Protein AF-A0A1Q6KKE5-F1 (afdb_monomer)

Structure (mmCIF, N/CA/C/O backbone):
data_AF-A0A1Q6KKE5-F1
#
_entry.id   AF-A0A1Q6KKE5-F1
#
loop_
_atom_site.group_PDB
_atom_site.id
_atom_site.type_symbol
_atom_site.label_atom_id
_atom_site.label_alt_id
_atom_site.label_comp_id
_atom_site.label_asym_id
_atom_site.label_entity_id
_atom_site.label_seq_id
_atom_site.pdbx_PDB_ins_code
_atom_site.Cartn_x
_atom_site.Cartn_y
_atom_site.Cartn_z
_atom_site.occupancy
_atom_site.B_iso_or_equiv
_atom_site.auth_seq_id
_atom_site.auth_comp_id
_atom_site.auth_asym_id
_atom_site.auth_atom_id
_atom_site.pdbx_PDB_model_num
ATOM 1 N N . MET A 1 1 ? 0.015 16.186 37.361 1.00 77.06 1 MET A N 1
ATOM 2 C CA . MET A 1 1 ? 0.560 15.338 36.279 1.00 77.06 1 MET A CA 1
ATOM 3 C C . MET A 1 1 ? 1.010 16.253 35.155 1.00 77.06 1 MET A C 1
ATOM 5 O O . MET A 1 1 ? 0.311 17.224 34.891 1.00 77.06 1 MET A O 1
ATOM 9 N N . HIS A 1 2 ? 2.159 15.989 34.538 1.00 90.75 2 HIS A N 1
ATOM 10 C CA . HIS A 1 2 ? 2.629 16.736 33.368 1.00 90.75 2 HIS A CA 1
ATOM 11 C C . HIS A 1 2 ? 2.159 16.015 32.102 1.00 90.75 2 HIS A C 1
ATOM 13 O O . HIS A 1 2 ? 2.959 15.375 31.433 1.00 90.75 2 HIS A O 1
ATOM 19 N N . LEU A 1 3 ? 0.846 16.055 31.847 1.00 94.25 3 LEU A N 1
ATOM 20 C CA . LEU A 1 3 ? 0.251 15.356 30.709 1.00 94.25 3 LEU A CA 1
ATOM 21 C C . LEU A 1 3 ? 0.640 16.044 29.404 1.00 94.25 3 LEU A C 1
ATOM 23 O O . LEU A 1 3 ? 0.450 17.250 29.230 1.00 94.25 3 LEU A O 1
ATOM 27 N N . THR A 1 4 ? 1.157 15.255 28.479 1.00 96.06 4 THR A N 1
ATOM 28 C CA . THR A 1 4 ? 1.349 15.648 27.089 1.00 96.06 4 THR A CA 1
ATOM 29 C C . THR A 1 4 ? -0.003 15.701 26.358 1.00 96.06 4 THR A C 1
ATOM 31 O O . THR A 1 4 ? -0.973 15.061 26.787 1.00 96.06 4 THR A O 1
ATOM 34 N N . PRO A 1 5 ? -0.101 16.422 25.222 1.00 96.88 5 PRO A N 1
ATOM 35 C CA . PRO A 1 5 ? -1.313 16.417 24.398 1.00 96.88 5 PRO A CA 1
ATOM 36 C C . PRO A 1 5 ? -1.752 14.999 24.009 1.00 96.88 5 PRO A C 1
ATOM 38 O O . PRO A 1 5 ? -2.913 14.641 24.163 1.00 96.88 5 PRO A O 1
ATOM 41 N N . ARG A 1 6 ? -0.788 14.146 23.641 1.00 94.50 6 ARG A N 1
ATOM 42 C CA . ARG A 1 6 ? -1.023 12.739 23.301 1.00 94.50 6 ARG A CA 1
ATOM 43 C C . ARG A 1 6 ? -1.661 11.948 24.445 1.00 94.50 6 ARG A C 1
ATOM 45 O O . ARG A 1 6 ? -2.559 11.149 24.206 1.00 94.50 6 ARG A O 1
ATOM 52 N N . GLU A 1 7 ? -1.197 12.130 25.678 1.00 94.31 7 GLU A N 1
ATOM 53 C CA . GLU A 1 7 ? -1.777 11.444 26.842 1.00 94.31 7 GLU A CA 1
ATOM 54 C C . GLU A 1 7 ? -3.193 11.946 27.144 1.00 94.31 7 GLU A C 1
ATOM 56 O O . GLU A 1 7 ? -4.053 11.161 27.538 1.00 94.31 7 GLU A O 1
ATOM 61 N N . THR A 1 8 ? -3.458 13.230 26.891 1.00 96.06 8 THR A N 1
ATOM 62 C CA . THR A 1 8 ? -4.805 13.807 27.010 1.00 96.06 8 THR A CA 1
ATOM 63 C C . THR A 1 8 ? -5.758 13.194 25.980 1.00 96.06 8 THR A C 1
ATOM 65 O O . THR A 1 8 ? -6.857 12.776 26.340 1.00 96.06 8 THR A O 1
ATOM 68 N N . ASP A 1 9 ? -5.323 13.041 24.727 1.00 96.25 9 ASP A N 1
ATOM 69 C CA . ASP A 1 9 ? -6.118 12.392 23.674 1.00 96.25 9 ASP A CA 1
ATOM 70 C C . ASP A 1 9 ? -6.408 10.919 23.998 1.00 96.25 9 ASP A C 1
ATOM 72 O O . ASP A 1 9 ? -7.522 10.434 23.794 1.00 96.25 9 ASP A O 1
ATOM 76 N N . LYS A 1 10 ? -5.428 10.196 24.553 1.00 95.75 10 LYS A N 1
ATOM 77 C CA . LYS A 1 10 ? -5.605 8.795 24.972 1.00 95.75 10 LYS A CA 1
ATOM 78 C C . LYS A 1 10 ? -6.573 8.662 26.145 1.00 95.75 10 LYS A C 1
ATOM 80 O O . LYS A 1 10 ? -7.349 7.711 26.172 1.00 95.75 10 LYS A O 1
ATOM 85 N N . LEU A 1 11 ? -6.588 9.630 27.060 1.00 96.56 11 LEU A N 1
ATOM 86 C CA . LEU A 1 11 ? -7.577 9.680 28.135 1.00 96.56 11 LEU A CA 1
ATOM 87 C C . LEU A 1 11 ? -8.994 9.914 27.587 1.00 96.56 11 LEU A C 1
ATOM 89 O O . LEU A 1 11 ? -9.937 9.257 28.024 1.00 96.56 11 LEU A O 1
ATOM 93 N N . MET A 1 12 ? -9.145 10.798 26.596 1.00 97.25 12 MET A N 1
ATOM 94 C CA . MET A 1 12 ? -10.427 11.011 25.913 1.00 97.25 12 MET A CA 1
ATOM 95 C C . MET A 1 12 ? -10.898 9.755 25.169 1.00 97.25 12 MET A C 1
ATOM 97 O O . MET A 1 12 ? -12.081 9.417 25.222 1.00 97.25 12 MET A O 1
ATOM 101 N N . LEU A 1 13 ? -9.978 9.033 24.524 1.00 97.31 13 LEU A N 1
ATOM 102 C CA . LEU A 1 13 ? -10.268 7.753 23.875 1.00 97.31 13 LEU A CA 1
ATOM 103 C C . LEU A 1 13 ? -10.728 6.692 24.887 1.00 97.31 13 LEU A C 1
ATOM 105 O O . LEU A 1 13 ? -11.723 6.013 24.644 1.00 97.31 13 LEU A O 1
ATOM 109 N N . HIS A 1 14 ? -10.057 6.593 26.036 1.00 97.50 14 HIS A N 1
ATOM 110 C CA . HIS A 1 14 ? -10.450 5.684 27.116 1.00 97.50 14 HIS A CA 1
ATOM 111 C C . HIS A 1 14 ? -11.839 6.026 27.688 1.00 97.50 14 HIS A C 1
ATOM 113 O O . HIS A 1 14 ? -12.655 5.137 27.940 1.00 97.50 14 HIS A O 1
ATOM 119 N N . LEU A 1 15 ? -12.163 7.317 27.832 1.00 98.12 15 LEU A N 1
ATOM 120 C CA . LEU A 1 15 ? -13.497 7.754 28.255 1.00 98.12 15 LEU A CA 1
ATOM 121 C C . LEU A 1 15 ? -14.576 7.349 27.237 1.00 98.12 15 LEU A C 1
ATOM 123 O O . LEU A 1 15 ? -15.635 6.853 27.623 1.00 98.12 15 LEU A O 1
ATOM 127 N N . ALA A 1 16 ? -14.306 7.527 25.941 1.00 98.31 16 ALA A N 1
ATOM 128 C CA . ALA A 1 16 ? -15.214 7.093 24.882 1.00 98.31 16 ALA A CA 1
ATOM 129 C C . ALA A 1 16 ? -15.405 5.564 24.881 1.00 98.31 16 ALA A C 1
ATOM 131 O O . ALA A 1 16 ? -16.528 5.089 24.706 1.00 98.31 16 ALA A O 1
ATOM 132 N N . GLY A 1 17 ? -14.337 4.800 25.131 1.00 98.25 17 GLY A N 1
ATOM 133 C CA . GLY A 1 17 ? -14.394 3.343 25.258 1.00 98.25 17 GLY A CA 1
ATOM 134 C C . GLY A 1 17 ? -15.205 2.883 26.465 1.00 98.25 17 GLY A C 1
ATOM 135 O O . GLY A 1 17 ? -16.064 2.013 26.328 1.00 98.25 17 GLY A O 1
ATOM 136 N N . THR A 1 18 ? -15.022 3.528 27.620 1.00 97.94 18 THR A N 1
ATOM 137 C CA . THR A 1 18 ? -15.837 3.281 28.822 1.00 97.94 18 THR A CA 1
ATOM 138 C C . THR A 1 18 ? -17.318 3.567 28.555 1.00 97.94 18 THR A C 1
ATOM 140 O O . THR A 1 18 ? -18.170 2.735 28.852 1.00 97.94 18 THR A O 1
ATOM 143 N N . LEU A 1 19 ? -17.643 4.685 27.896 1.00 98.31 19 LEU A N 1
ATOM 144 C CA . LEU A 1 19 ? -19.021 4.994 27.502 1.00 98.31 19 LEU A CA 1
ATOM 145 C C . LEU A 1 19 ? -19.615 3.917 26.573 1.00 98.31 19 LEU A C 1
ATOM 147 O O . LEU A 1 19 ? -20.783 3.549 26.720 1.00 98.31 19 LEU A O 1
ATOM 151 N N . ALA A 1 20 ? -18.836 3.419 25.610 1.00 98.44 20 ALA A N 1
ATOM 152 C CA . ALA A 1 20 ? -19.259 2.333 24.727 1.00 98.44 20 ALA A CA 1
ATOM 153 C C . ALA A 1 20 ? -19.482 1.025 25.506 1.00 98.44 20 ALA A C 1
ATOM 155 O O . ALA A 1 20 ? -20.502 0.364 25.313 1.00 98.44 20 ALA A O 1
ATOM 156 N N . LYS A 1 21 ? -18.595 0.696 26.450 1.00 98.00 21 LYS A N 1
ATOM 157 C CA . LYS A 1 21 ? -18.727 -0.461 27.346 1.00 98.00 21 LYS A CA 1
ATOM 158 C C . LYS A 1 21 ? -20.012 -0.401 28.171 1.00 98.00 21 LYS A C 1
ATOM 160 O O . LYS A 1 21 ? -20.804 -1.336 28.123 1.00 98.00 21 LYS A O 1
ATOM 165 N N . GLU A 1 22 ? -20.289 0.728 28.820 1.00 98.25 22 GLU A N 1
ATOM 166 C CA . GLU A 1 22 ? -21.526 0.931 29.587 1.00 98.25 22 GLU A CA 1
ATOM 167 C C . GLU A 1 22 ? -22.790 0.810 28.718 1.00 98.25 22 GLU A C 1
ATOM 169 O O . GLU A 1 22 ? -23.835 0.343 29.172 1.00 98.25 22 GLU A O 1
ATOM 174 N N . ARG A 1 23 ? -22.735 1.259 27.456 1.00 98.31 23 ARG A N 1
ATOM 175 C CA . ARG A 1 23 ? -23.844 1.100 26.500 1.00 98.31 23 ARG A CA 1
ATOM 176 C C . ARG A 1 23 ? -24.059 -0.368 26.143 1.00 98.31 23 ARG A C 1
ATOM 178 O O . ARG A 1 23 ? -25.205 -0.819 26.190 1.00 98.31 23 ARG A O 1
ATOM 185 N N . LYS A 1 24 ? -22.979 -1.098 25.855 1.00 97.25 24 LYS A N 1
ATOM 186 C CA . LYS A 1 24 ? -23.003 -2.539 25.573 1.00 97.25 24 LYS A CA 1
ATOM 187 C C . LYS A 1 24 ? -23.585 -3.328 26.748 1.00 97.25 24 LYS A C 1
ATOM 189 O O . LYS A 1 24 ? -24.462 -4.160 26.549 1.00 97.25 24 LYS A O 1
ATOM 194 N N . GLU A 1 25 ? -23.167 -3.023 27.976 1.00 97.25 25 GLU A N 1
ATOM 195 C CA . GLU A 1 25 ? -23.658 -3.677 29.201 1.00 97.25 25 GLU A CA 1
ATOM 196 C C . GLU A 1 25 ? -25.161 -3.464 29.438 1.00 97.25 25 GLU A C 1
ATOM 198 O O . GLU A 1 25 ? -25.836 -4.336 29.983 1.00 97.25 25 GLU A O 1
ATOM 203 N N . ARG A 1 26 ? -25.719 -2.340 28.969 1.00 97.44 26 ARG A N 1
ATOM 204 C CA . ARG A 1 26 ? -27.173 -2.093 28.953 1.00 97.44 26 ARG A CA 1
ATOM 205 C C . ARG A 1 26 ? -27.911 -2.814 27.816 1.00 97.44 26 ARG A C 1
ATOM 207 O O . ARG A 1 26 ? -29.122 -2.645 27.688 1.00 97.44 26 ARG A O 1
ATOM 214 N N . GLY A 1 27 ? -27.209 -3.589 26.992 1.00 95.81 27 GLY A N 1
ATOM 215 C CA . GLY A 1 27 ? -27.766 -4.338 25.867 1.00 95.81 27 GLY A CA 1
ATOM 216 C C . GLY A 1 27 ? -27.938 -3.524 24.583 1.00 95.81 27 GLY A C 1
ATOM 217 O O . GLY A 1 27 ? -28.696 -3.936 23.707 1.00 95.81 27 GLY A O 1
ATOM 218 N N . LEU A 1 28 ? -27.282 -2.363 24.456 1.00 97.69 28 LEU A N 1
ATOM 219 C CA . LEU A 1 28 ? -27.293 -1.603 23.205 1.00 97.69 28 LEU A CA 1
ATOM 220 C C . LEU A 1 28 ? -26.279 -2.182 22.217 1.00 97.69 28 LEU A C 1
ATOM 222 O O . LEU A 1 28 ? -25.131 -2.439 22.573 1.00 97.69 28 LEU A O 1
ATOM 226 N N . LYS A 1 29 ? -26.701 -2.305 20.957 1.00 97.69 29 LYS A N 1
ATOM 227 C CA . LYS A 1 29 ? -25.812 -2.582 19.826 1.00 97.69 29 LYS A CA 1
ATOM 228 C C . LYS A 1 29 ? -24.944 -1.361 19.540 1.00 97.69 29 LYS A C 1
ATOM 230 O O . LYS A 1 29 ? -25.483 -0.274 19.328 1.00 97.69 29 LYS A O 1
ATOM 235 N N . LEU A 1 30 ? -23.628 -1.546 19.518 1.00 98.38 30 LEU A N 1
ATOM 236 C CA . LEU A 1 30 ? -22.679 -0.460 19.287 1.00 98.38 30 LEU A CA 1
ATOM 237 C C . LEU A 1 30 ? -22.689 -0.006 17.823 1.00 98.38 30 LEU A C 1
ATOM 239 O O . LEU A 1 30 ? -22.749 -0.822 16.900 1.00 98.38 30 LEU A O 1
ATOM 243 N N . ASN A 1 31 ? -22.602 1.302 17.610 1.00 97.88 31 ASN A N 1
ATOM 244 C CA . ASN A 1 31 ? -22.370 1.893 16.289 1.00 97.88 31 ASN A CA 1
ATOM 245 C C . ASN A 1 31 ? -20.863 1.966 15.951 1.00 97.88 31 ASN A C 1
ATOM 247 O O . ASN A 1 31 ? -20.010 1.575 16.746 1.00 97.88 31 ASN A O 1
ATOM 251 N N . TYR A 1 32 ? -20.530 2.496 14.769 1.00 97.94 32 TYR A N 1
ATOM 252 C CA . TYR A 1 32 ? -19.150 2.624 14.279 1.00 97.94 32 TYR A CA 1
ATOM 253 C C . TYR A 1 32 ? -18.175 3.296 15.276 1.00 97.94 32 TYR A C 1
ATOM 255 O O . TYR A 1 32 ? -17.192 2.655 15.656 1.00 97.94 32 TYR A O 1
ATOM 263 N N . PRO A 1 33 ? -18.406 4.539 15.755 1.00 98.06 33 PRO A N 1
ATOM 264 C CA . PRO A 1 33 ? -17.467 5.177 16.680 1.00 98.06 33 PRO A CA 1
ATOM 265 C C . PRO A 1 33 ? -17.404 4.487 18.050 1.00 98.06 33 PRO A C 1
ATOM 267 O O . PRO A 1 33 ? -16.341 4.464 18.667 1.00 98.06 33 PRO A O 1
ATOM 270 N N . GLU A 1 34 ? -18.505 3.900 18.525 1.00 98.38 34 GLU A N 1
ATOM 271 C CA . GLU A 1 34 ? -18.531 3.162 19.792 1.00 98.38 34 GLU A CA 1
ATOM 272 C C . GLU A 1 34 ? -17.720 1.866 19.723 1.00 98.38 34 GLU A C 1
ATOM 274 O O . GLU A 1 34 ? -16.945 1.590 20.636 1.00 98.38 34 GLU A O 1
ATOM 279 N N . ALA A 1 35 ? -17.853 1.099 18.639 1.00 98.19 35 ALA A N 1
ATOM 280 C CA . ALA A 1 35 ? -17.088 -0.127 18.431 1.00 98.19 35 ALA A CA 1
ATOM 281 C C . ALA A 1 35 ? -15.578 0.159 18.360 1.00 98.19 35 ALA A C 1
ATOM 283 O O . ALA A 1 35 ? -14.790 -0.516 19.025 1.00 98.19 35 ALA A O 1
ATOM 284 N N . ILE A 1 36 ? -15.176 1.210 17.631 1.00 98.25 36 ILE A N 1
ATOM 285 C CA . ILE A 1 36 ? -13.771 1.640 17.563 1.00 98.25 36 ILE A CA 1
ATOM 286 C C . ILE A 1 36 ? -13.257 2.052 18.941 1.00 98.25 36 ILE A C 1
ATOM 288 O O . ILE A 1 36 ? -12.175 1.619 19.341 1.00 98.25 36 ILE A O 1
ATOM 292 N N . ALA A 1 37 ? -14.012 2.876 19.671 1.00 98.31 37 ALA A N 1
ATOM 293 C CA . ALA A 1 37 ? -13.599 3.356 20.984 1.00 98.31 37 ALA A CA 1
ATOM 294 C C . ALA A 1 37 ? -13.492 2.213 22.003 1.00 98.31 37 ALA A C 1
ATOM 296 O O . ALA A 1 37 ? -12.519 2.163 22.755 1.00 98.31 37 ALA A O 1
ATOM 297 N N . TYR A 1 38 ? -14.451 1.282 21.996 1.00 98.44 38 TYR A N 1
ATOM 298 C CA . TYR A 1 38 ? -14.453 0.103 22.861 1.00 98.44 38 TYR A CA 1
ATOM 299 C C . TYR A 1 38 ? -13.199 -0.747 22.643 1.00 98.44 38 TYR A C 1
ATOM 301 O O . TYR A 1 38 ? -12.416 -0.934 23.573 1.00 98.44 38 TYR A O 1
ATOM 309 N N . ILE A 1 39 ? -12.963 -1.185 21.401 1.00 98.06 39 ILE A N 1
ATOM 310 C CA . ILE A 1 39 ? -11.812 -2.032 21.066 1.00 98.06 39 ILE A CA 1
ATOM 311 C C . ILE A 1 39 ? -10.504 -1.292 21.356 1.00 98.06 39 ILE A C 1
ATOM 313 O O . ILE A 1 39 ? -9.610 -1.839 21.993 1.00 98.06 39 ILE A O 1
ATOM 317 N N . SER A 1 40 ? -10.391 -0.025 20.949 1.00 98.12 40 SER A N 1
ATOM 318 C CA . SER A 1 40 ? -9.166 0.753 21.171 1.00 98.12 40 SER A CA 1
ATOM 319 C C . SER A 1 40 ? -8.849 0.925 22.656 1.00 98.12 40 SER A C 1
ATOM 321 O O . SER A 1 40 ? -7.688 0.835 23.044 1.00 98.12 40 SER A O 1
ATOM 323 N N . SER A 1 41 ? -9.862 1.173 23.489 1.00 97.94 41 SER A N 1
ATOM 324 C CA . SER A 1 41 ? -9.684 1.338 24.932 1.00 97.94 41 SER A CA 1
ATOM 325 C C . SER A 1 41 ? -9.258 0.035 25.601 1.00 97.94 41 SER A C 1
ATOM 327 O O . SER A 1 41 ? -8.307 0.043 26.375 1.00 97.94 41 SER A O 1
ATOM 329 N N . GLU A 1 42 ? -9.905 -1.087 25.282 1.00 97.69 42 GLU A N 1
ATOM 330 C CA . GLU A 1 42 ? -9.541 -2.393 25.851 1.00 97.69 42 GLU A CA 1
ATOM 331 C C . GLU A 1 42 ? -8.121 -2.808 25.421 1.00 97.69 42 GLU A C 1
ATOM 333 O O . GLU A 1 42 ? -7.342 -3.290 26.239 1.00 97.69 42 GLU A O 1
ATOM 338 N N . LEU A 1 43 ? -7.719 -2.538 24.172 1.00 97.50 43 LEU A N 1
ATOM 339 C CA . LEU A 1 43 ? -6.349 -2.801 23.709 1.00 97.50 43 LEU A CA 1
ATOM 340 C C . LEU A 1 43 ? -5.298 -1.934 24.418 1.00 97.50 43 LEU A C 1
ATOM 342 O O . LEU A 1 43 ? -4.183 -2.405 24.641 1.00 97.50 43 LEU A O 1
ATOM 346 N N . LEU A 1 44 ? -5.624 -0.685 24.775 1.00 97.06 44 LEU A N 1
ATOM 347 C CA . LEU A 1 44 ? -4.727 0.171 25.559 1.00 97.06 44 LEU A CA 1
ATOM 348 C C . LEU A 1 44 ? -4.498 -0.387 26.967 1.00 97.06 44 LEU A C 1
ATOM 350 O O . LEU A 1 44 ? -3.357 -0.386 27.431 1.00 97.06 44 LEU A O 1
ATOM 354 N N . GLU A 1 45 ? -5.547 -0.887 27.621 1.00 97.12 45 GLU A N 1
ATOM 355 C CA . GLU A 1 45 ? -5.432 -1.501 28.949 1.00 97.12 45 GLU A CA 1
ATOM 356 C C . GLU A 1 45 ? -4.657 -2.822 28.888 1.00 97.12 45 GLU A C 1
ATOM 358 O O . GLU A 1 45 ? -3.727 -3.027 29.663 1.00 97.12 45 GLU A O 1
ATOM 363 N N . LEU A 1 46 ? -4.918 -3.673 27.893 1.00 96.38 46 LEU A N 1
ATOM 364 C CA . LEU A 1 46 ? -4.149 -4.910 27.715 1.00 96.38 46 LEU A CA 1
ATOM 365 C C . LEU A 1 46 ? -2.665 -4.635 27.406 1.00 96.38 46 LEU A C 1
ATOM 367 O O . LEU A 1 46 ? -1.779 -5.329 27.908 1.00 96.38 46 LEU A O 1
ATOM 371 N N . ALA A 1 47 ? -2.360 -3.597 26.620 1.00 96.31 47 ALA A N 1
ATOM 372 C CA . ALA A 1 47 ? -0.980 -3.154 26.424 1.00 96.31 47 ALA A CA 1
ATOM 373 C C . ALA A 1 47 ? -0.346 -2.691 27.746 1.00 96.31 47 ALA A C 1
ATOM 375 O O . ALA A 1 47 ? 0.824 -2.978 28.015 1.00 96.31 47 ALA A O 1
ATOM 376 N N . ARG A 1 48 ? -1.122 -2.003 28.595 1.00 96.00 48 ARG A N 1
ATOM 377 C CA . ARG A 1 48 ? -0.685 -1.561 29.922 1.00 96.00 48 ARG A CA 1
ATOM 378 C C . ARG A 1 48 ? -0.436 -2.731 30.880 1.00 96.00 48 ARG A C 1
ATOM 380 O O . ARG A 1 48 ? 0.480 -2.617 31.703 1.00 96.00 48 ARG A O 1
ATOM 387 N N . ASP A 1 49 ? -1.184 -3.821 30.736 1.00 96.06 49 ASP A N 1
ATOM 388 C CA . ASP A 1 49 ? -1.018 -5.085 31.468 1.00 96.06 49 ASP A CA 1
ATOM 389 C C . ASP A 1 49 ? 0.183 -5.916 30.982 1.00 96.06 49 ASP A C 1
ATOM 391 O O . ASP A 1 49 ? 0.590 -6.874 31.640 1.00 96.06 49 ASP A O 1
ATOM 395 N N . GLY A 1 50 ? 0.818 -5.510 29.877 1.00 94.00 50 GLY A N 1
ATOM 396 C CA . GLY A 1 50 ? 2.064 -6.097 29.384 1.00 94.00 50 GLY A CA 1
ATOM 397 C C . GLY A 1 50 ? 1.892 -7.150 28.292 1.00 94.00 50 GLY A C 1
ATOM 398 O O . GLY A 1 50 ? 2.855 -7.859 27.997 1.00 94.00 50 GLY A O 1
ATOM 399 N N . HIS A 1 51 ? 0.711 -7.244 27.674 1.00 96.44 51 HIS A N 1
ATOM 400 C CA . HIS A 1 51 ? 0.500 -8.092 26.499 1.00 96.44 51 HIS A CA 1
ATOM 401 C C . HIS A 1 51 ? 1.385 -7.675 25.321 1.00 96.44 51 HIS A C 1
ATOM 403 O O . HIS A 1 51 ? 1.713 -6.500 25.149 1.00 96.44 51 HIS A O 1
ATOM 409 N N . SER A 1 52 ? 1.766 -8.639 24.481 1.00 96.56 52 SER A N 1
ATOM 410 C CA . SER A 1 52 ? 2.569 -8.364 23.284 1.00 96.56 52 SER A CA 1
ATOM 411 C C . SER A 1 52 ? 1.727 -7.766 22.150 1.00 96.56 52 SER A C 1
ATOM 413 O O . SER A 1 52 ? 0.527 -8.012 22.052 1.00 96.56 52 SER A O 1
ATOM 415 N N . VAL A 1 53 ? 2.357 -7.028 21.226 1.00 96.06 53 VAL A N 1
ATOM 416 C CA . VAL A 1 53 ? 1.676 -6.488 20.028 1.00 96.06 53 VAL A CA 1
ATOM 417 C C . VAL A 1 53 ? 0.931 -7.592 19.270 1.00 96.06 53 VAL A C 1
ATOM 419 O O . VAL A 1 53 ? -0.217 -7.407 18.879 1.00 96.06 53 VAL A O 1
ATOM 422 N N . THR A 1 54 ? 1.554 -8.759 19.112 1.00 95.75 54 THR A N 1
ATOM 423 C CA . THR A 1 54 ? 0.967 -9.915 18.423 1.00 95.75 54 THR A CA 1
ATOM 424 C C . THR A 1 54 ? -0.255 -10.486 19.138 1.00 95.75 54 THR A C 1
ATOM 426 O O . THR A 1 54 ? -1.220 -10.866 18.477 1.00 95.75 54 THR A O 1
ATOM 429 N N . GLU A 1 55 ? -0.250 -10.526 20.473 1.00 96.50 55 GLU A N 1
ATOM 430 C CA . GLU A 1 55 ? -1.419 -10.954 21.250 1.00 96.50 55 GLU A CA 1
ATOM 431 C C . GLU A 1 55 ? -2.577 -9.982 21.062 1.00 96.50 55 GLU A C 1
ATOM 433 O O . GLU A 1 55 ? -3.688 -10.409 20.761 1.00 96.50 55 GLU A O 1
ATOM 438 N N . LEU A 1 56 ? -2.306 -8.680 21.148 1.00 96.81 56 LEU A N 1
ATOM 439 C CA . LEU A 1 56 ? -3.315 -7.637 20.974 1.00 96.81 56 LEU A CA 1
ATOM 440 C C . LEU A 1 56 ? -3.960 -7.666 19.587 1.00 96.81 56 LEU A C 1
ATOM 442 O O . LEU A 1 56 ? -5.176 -7.514 19.479 1.00 96.81 56 LEU A O 1
ATOM 446 N N . MET A 1 57 ? -3.171 -7.920 18.536 1.00 96.06 57 MET A N 1
ATOM 447 C CA . MET A 1 57 ? -3.690 -8.102 17.176 1.00 96.06 57 MET A CA 1
ATOM 448 C C . MET A 1 57 ? -4.724 -9.231 17.110 1.00 96.06 57 MET A C 1
ATOM 450 O O . MET A 1 57 ? -5.757 -9.076 16.466 1.00 96.06 57 MET A O 1
ATOM 454 N N . SER A 1 58 ? -4.474 -10.347 17.802 1.00 95.56 58 SER A N 1
ATOM 455 C CA . SER A 1 58 ? -5.409 -11.474 17.854 1.00 95.56 58 SER A CA 1
ATOM 456 C C . SER A 1 58 ? -6.601 -11.192 18.771 1.00 95.56 58 SER A C 1
ATOM 458 O O . SER A 1 58 ? -7.741 -11.433 18.382 1.00 95.56 58 SER A O 1
ATOM 460 N N . MET A 1 59 ? -6.361 -10.684 19.981 1.00 96.50 59 MET A N 1
ATOM 461 C CA . MET A 1 59 ? -7.403 -10.433 20.983 1.00 96.50 59 MET A CA 1
ATOM 462 C C . MET A 1 59 ? -8.406 -9.386 20.500 1.00 96.50 59 MET A C 1
ATOM 464 O O . MET A 1 59 ? -9.601 -9.546 20.730 1.00 96.50 59 MET A O 1
ATOM 468 N N . GLY A 1 60 ? -7.951 -8.368 19.763 1.00 95.50 60 GLY A N 1
ATOM 469 C CA . GLY A 1 60 ? -8.821 -7.339 19.195 1.00 95.50 60 GLY A CA 1
ATOM 470 C C . GLY A 1 60 ? -9.920 -7.890 18.281 1.00 95.50 60 GLY A C 1
ATOM 471 O O . GLY A 1 60 ? -11.008 -7.327 18.248 1.00 95.50 60 GLY A O 1
ATOM 472 N N . THR A 1 61 ? -9.679 -9.023 17.609 1.00 96.44 61 THR A N 1
ATOM 473 C CA . THR A 1 61 ? -10.679 -9.692 16.746 1.00 96.44 61 THR A CA 1
ATOM 474 C C . THR A 1 61 ? -11.752 -10.466 17.519 1.00 96.44 61 THR A C 1
ATOM 476 O O . THR A 1 61 ? -12.716 -10.956 16.938 1.00 96.44 61 THR A O 1
ATOM 479 N N . GLN A 1 62 ? -11.575 -10.615 18.834 1.00 95.94 62 GLN A N 1
ATOM 480 C CA . GLN A 1 62 ? -12.425 -11.434 19.703 1.00 95.94 62 GLN A CA 1
ATOM 481 C C . GLN A 1 62 ? -13.250 -10.584 2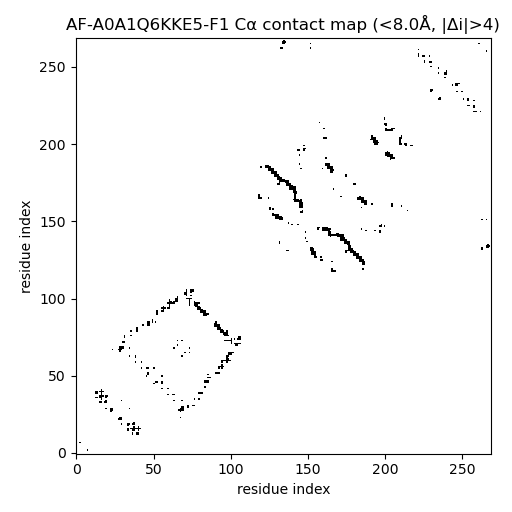0.682 1.00 95.94 62 GLN A C 1
ATOM 483 O O . GLN A 1 62 ? -14.046 -11.123 21.447 1.00 95.94 62 GLN A O 1
ATOM 488 N N . MET A 1 63 ? -13.064 -9.258 20.680 1.00 96.19 63 MET A N 1
ATOM 489 C CA . MET A 1 63 ? -13.689 -8.341 21.642 1.00 96.19 63 MET A CA 1
A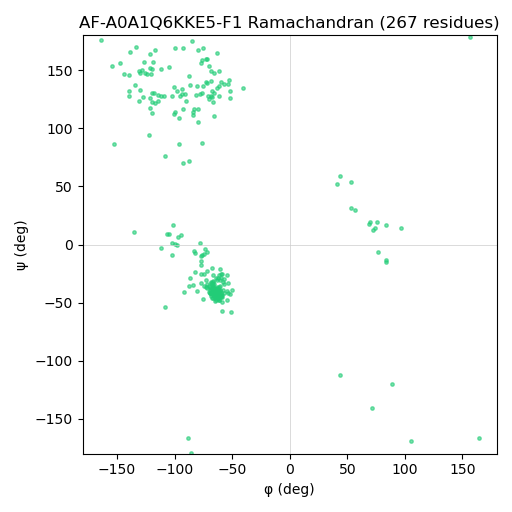TOM 490 C C . MET A 1 63 ? -15.168 -8.055 21.351 1.00 96.19 63 MET A C 1
ATOM 492 O O . MET A 1 63 ? -15.952 -7.827 22.279 1.00 96.19 63 MET A O 1
ATOM 496 N N . LEU A 1 64 ? -15.550 -8.034 20.073 1.00 97.06 64 LEU A N 1
ATOM 497 C CA . LEU A 1 64 ? -16.915 -7.774 19.622 1.00 97.06 64 LEU A CA 1
ATOM 498 C C . LEU A 1 64 ? -17.319 -8.784 18.550 1.00 97.06 64 LEU A C 1
ATOM 500 O O . LEU A 1 64 ? -16.560 -9.085 17.633 1.00 97.06 64 LEU A O 1
ATOM 504 N N . SER A 1 65 ? -18.548 -9.271 18.662 1.00 95.44 65 SER A N 1
ATOM 505 C CA . SER A 1 65 ? -19.215 -10.091 17.655 1.00 95.44 65 SER A CA 1
ATOM 506 C C . SER A 1 65 ? -20.184 -9.252 16.813 1.00 95.44 65 SER A C 1
ATOM 508 O O . SER A 1 65 ? -20.514 -8.119 17.168 1.00 95.44 65 SER A O 1
ATOM 510 N N . ALA A 1 66 ? -20.701 -9.817 15.717 1.00 95.00 66 ALA A N 1
ATOM 511 C CA . ALA A 1 66 ? -21.749 -9.176 14.913 1.00 95.00 66 ALA A CA 1
ATOM 512 C C . ALA A 1 66 ? -23.031 -8.868 15.715 1.00 95.00 66 ALA A C 1
ATOM 514 O O . ALA A 1 66 ? -23.776 -7.951 15.370 1.00 95.00 66 ALA A O 1
ATOM 515 N N . ASP A 1 67 ? -23.296 -9.612 16.793 1.00 94.81 67 ASP A N 1
ATOM 516 C CA . ASP A 1 67 ? -24.477 -9.396 17.631 1.00 94.81 67 ASP A CA 1
ATOM 517 C C . ASP A 1 67 ? -24.321 -8.193 18.569 1.00 94.81 67 ASP A C 1
ATOM 519 O O . ASP A 1 67 ? -25.319 -7.551 18.904 1.00 94.81 67 ASP A O 1
ATOM 523 N N . ASP A 1 68 ? -23.080 -7.838 18.917 1.00 96.56 68 ASP A N 1
ATOM 524 C CA . ASP A 1 68 ? -22.755 -6.703 19.788 1.00 96.56 68 ASP A CA 1
ATOM 525 C C . ASP A 1 68 ? -22.857 -5.347 19.075 1.00 96.56 68 ASP A C 1
ATOM 527 O O . ASP A 1 68 ? -22.848 -4.299 19.725 1.00 96.56 68 ASP A O 1
ATOM 531 N N . VAL A 1 69 ? -22.936 -5.347 17.744 1.00 97.25 69 VAL A N 1
ATOM 532 C CA . VAL A 1 69 ? -22.909 -4.136 16.920 1.00 97.25 69 VAL A CA 1
ATOM 533 C C . VAL A 1 69 ? -24.158 -3.988 16.054 1.00 97.25 69 VAL A C 1
ATOM 535 O O . VAL A 1 69 ? -24.969 -4.909 15.892 1.00 97.25 69 VAL A O 1
ATOM 538 N N . MET A 1 70 ? -24.360 -2.773 15.549 1.00 96.75 70 MET A N 1
ATOM 539 C CA . MET A 1 70 ? -25.383 -2.473 14.549 1.00 96.75 70 MET A CA 1
ATOM 540 C C . MET A 1 70 ? -25.011 -3.091 13.194 1.00 96.75 70 MET A C 1
ATOM 542 O O . MET A 1 70 ? -23.833 -3.273 12.885 1.00 96.75 70 MET A O 1
ATOM 546 N N . ASP A 1 71 ? -26.018 -3.380 12.369 1.00 95.38 71 ASP A N 1
ATOM 547 C CA . ASP A 1 71 ? -25.802 -3.911 11.020 1.00 95.38 71 ASP A CA 1
ATOM 548 C C . ASP A 1 71 ? -24.970 -2.927 10.172 1.00 95.38 71 ASP A C 1
ATOM 550 O O . ASP A 1 71 ? -25.152 -1.709 10.259 1.00 95.38 71 ASP A O 1
ATOM 554 N N . GLY A 1 72 ? -24.039 -3.448 9.369 1.00 95.00 72 GLY A N 1
ATOM 555 C CA . GLY A 1 72 ? -23.120 -2.659 8.543 1.00 95.00 72 GLY A CA 1
ATOM 556 C C . GLY A 1 72 ? -21.867 -2.153 9.260 1.00 95.00 72 GLY A C 1
ATOM 557 O O . GLY A 1 72 ? -20.915 -1.751 8.597 1.00 95.00 72 GLY A O 1
ATOM 558 N N . VAL A 1 73 ? -21.817 -2.180 10.599 1.00 96.94 73 VAL A N 1
ATOM 559 C CA . VAL A 1 73 ? -20.608 -1.796 11.352 1.00 96.94 73 VAL A CA 1
ATOM 560 C C . VAL A 1 73 ? -19.415 -2.716 11.051 1.00 96.94 73 VAL A C 1
ATOM 562 O O . VAL A 1 73 ? -18.333 -2.176 10.808 1.00 96.94 73 VAL A O 1
ATOM 565 N N . PRO A 1 74 ? -19.558 -4.058 11.026 1.00 96.81 74 PRO A N 1
ATOM 566 C CA . PRO A 1 74 ? -18.449 -4.946 10.671 1.00 96.81 74 PRO A CA 1
ATOM 567 C C . PRO A 1 74 ? -17.880 -4.661 9.277 1.00 96.81 74 PRO A C 1
ATOM 569 O O . PRO A 1 74 ? -16.668 -4.664 9.087 1.00 96.81 74 PRO A O 1
ATOM 572 N N . GLU A 1 75 ? -18.751 -4.360 8.315 1.00 95.69 75 GLU A N 1
ATOM 573 C CA . GLU A 1 75 ? -18.384 -4.071 6.930 1.00 95.69 75 GLU A CA 1
ATOM 574 C C . GLU A 1 75 ? -17.688 -2.705 6.776 1.00 95.69 75 GLU A C 1
ATOM 576 O O . GLU A 1 75 ? -16.928 -2.513 5.831 1.00 95.69 75 GLU A O 1
ATOM 581 N N . MET A 1 76 ? -17.900 -1.769 7.711 1.00 95.62 76 MET A N 1
ATOM 582 C CA . MET A 1 76 ? -17.253 -0.450 7.721 1.00 95.62 76 MET A CA 1
ATOM 583 C C . MET A 1 76 ? -15.886 -0.429 8.424 1.00 95.62 76 MET A C 1
ATOM 585 O O . MET A 1 76 ? -15.051 0.420 8.106 1.00 95.62 76 MET A O 1
ATOM 589 N N . ILE A 1 77 ? -15.650 -1.296 9.416 1.00 96.62 77 ILE A N 1
ATOM 590 C CA . ILE A 1 77 ? -14.413 -1.287 10.217 1.00 96.62 77 ILE A CA 1
ATOM 591 C C . ILE A 1 77 ? -13.421 -2.307 9.646 1.00 96.62 77 ILE A C 1
ATOM 593 O O . ILE A 1 77 ? -13.339 -3.444 10.105 1.00 96.62 77 ILE A O 1
ATOM 597 N N . HIS A 1 78 ? -12.624 -1.885 8.665 1.00 96.31 78 HIS A N 1
ATOM 598 C CA . HIS A 1 78 ? -11.586 -2.740 8.071 1.00 96.31 78 HIS A CA 1
ATOM 599 C C . HIS A 1 78 ? -10.365 -2.916 8.972 1.00 96.31 78 HIS A C 1
ATOM 601 O O . HIS A 1 78 ? -9.758 -3.986 9.011 1.00 96.31 78 HIS A O 1
ATOM 607 N N . GLU A 1 79 ? -9.991 -1.872 9.706 1.00 97.44 79 GLU A N 1
ATOM 608 C CA . GLU A 1 79 ? -8.906 -1.938 10.671 1.00 97.44 79 GLU A CA 1
ATOM 609 C C . GLU A 1 79 ? -9.066 -0.901 11.779 1.00 97.44 79 GLU A C 1
ATOM 611 O O . GLU A 1 79 ? -9.675 0.153 11.594 1.00 97.44 79 GLU A O 1
ATOM 616 N N . ILE A 1 80 ? -8.494 -1.209 12.940 1.00 97.75 80 ILE A N 1
ATOM 617 C CA . ILE A 1 80 ? -8.328 -0.268 14.046 1.00 97.75 80 ILE A CA 1
ATOM 618 C C . ILE A 1 80 ? -6.838 -0.140 14.326 1.00 97.75 80 ILE A C 1
ATOM 620 O O . ILE A 1 80 ? -6.164 -1.129 14.619 1.00 97.75 80 ILE A O 1
ATOM 624 N N . GLN A 1 81 ? -6.339 1.091 14.252 1.00 97.94 81 GLN A N 1
ATOM 625 C CA . GLN A 1 81 ? -4.947 1.430 14.514 1.00 97.94 81 GLN A CA 1
ATOM 626 C C . GLN A 1 81 ? -4.832 2.263 15.784 1.00 97.94 81 GLN A C 1
ATOM 628 O O . GLN A 1 81 ? -5.481 3.299 15.933 1.00 97.94 81 GLN A O 1
ATOM 633 N N . LEU A 1 82 ? -3.963 1.833 16.694 1.00 95.44 82 LEU A N 1
ATOM 634 C CA . LEU A 1 82 ? -3.634 2.599 17.885 1.00 95.44 82 LEU A CA 1
ATOM 635 C C . LEU A 1 82 ? -2.168 2.441 18.260 1.00 95.44 82 LEU A C 1
ATOM 637 O O . LEU A 1 82 ? -1.571 1.381 18.123 1.00 95.44 82 LEU A O 1
ATOM 641 N N . GLU A 1 83 ? -1.598 3.500 18.817 1.00 96.75 83 GLU A N 1
ATOM 642 C CA . GLU A 1 83 ? -0.318 3.403 19.505 1.00 96.75 83 GLU A CA 1
ATOM 643 C C . GLU A 1 83 ? -0.512 3.276 21.016 1.00 96.75 83 GLU A C 1
ATOM 645 O O . GLU A 1 83 ? -1.232 4.088 21.615 1.00 96.75 83 GLU A O 1
ATOM 650 N N . ALA A 1 84 ? 0.179 2.311 21.620 1.00 95.12 84 ALA A N 1
ATOM 651 C CA . ALA A 1 84 ? 0.196 2.062 23.058 1.00 95.12 84 ALA A CA 1
ATOM 652 C C . ALA A 1 84 ? 1.639 2.036 23.587 1.00 95.12 84 ALA A C 1
ATOM 654 O O . ALA A 1 84 ? 2.584 1.816 22.826 1.00 95.12 84 ALA A O 1
ATOM 655 N N . THR A 1 85 ? 1.812 2.296 24.883 1.00 94.19 85 THR A N 1
ATOM 656 C CA . THR A 1 85 ? 3.121 2.257 25.550 1.00 94.19 85 THR A CA 1
ATOM 657 C C . THR A 1 85 ? 3.307 0.900 26.214 1.00 94.19 85 THR A C 1
ATOM 659 O O . THR A 1 85 ? 2.666 0.613 27.221 1.00 94.19 85 THR A O 1
ATOM 662 N N . PHE A 1 86 ? 4.198 0.092 25.649 1.00 94.94 86 PHE A N 1
ATOM 663 C CA . PHE A 1 86 ? 4.596 -1.217 26.157 1.00 94.94 86 PHE A CA 1
ATOM 664 C C . PHE A 1 86 ? 5.828 -1.084 27.065 1.00 94.94 86 PHE A C 1
ATOM 666 O O . PHE A 1 86 ? 6.476 -0.029 27.076 1.00 94.94 86 PHE A O 1
ATOM 673 N N . PRO A 1 87 ? 6.214 -2.147 27.798 1.00 91.62 87 PRO A N 1
ATOM 674 C CA . PRO A 1 87 ? 7.456 -2.156 28.573 1.00 91.62 87 PRO A CA 1
ATOM 675 C C . PRO A 1 87 ? 8.717 -1.826 27.753 1.00 91.62 87 PRO A C 1
ATOM 677 O O . PRO A 1 87 ? 9.684 -1.310 28.306 1.00 91.62 87 PRO A O 1
ATOM 680 N N . ASP A 1 88 ? 8.705 -2.086 26.441 1.00 94.12 88 ASP A N 1
ATOM 681 C CA . ASP A 1 88 ? 9.801 -1.813 25.503 1.00 94.12 88 ASP A CA 1
ATOM 682 C C . ASP A 1 88 ? 9.584 -0.543 24.648 1.00 94.12 88 ASP A C 1
ATOM 684 O O . ASP A 1 88 ? 10.253 -0.335 23.630 1.00 94.12 88 ASP A O 1
ATOM 688 N N . GLY A 1 89 ? 8.657 0.322 25.066 1.00 94.50 89 GLY A N 1
ATOM 689 C CA . GLY A 1 89 ? 8.364 1.607 24.438 1.00 94.50 89 GLY A CA 1
ATOM 690 C C . GLY A 1 89 ? 7.068 1.623 23.631 1.00 94.50 89 GLY A C 1
ATOM 691 O O . GLY A 1 89 ? 6.223 0.736 23.709 1.00 94.50 89 GLY A O 1
ATOM 692 N N . THR A 1 90 ? 6.869 2.692 22.868 1.00 96.00 90 THR A N 1
ATOM 693 C CA . THR A 1 90 ? 5.641 2.883 22.093 1.00 96.00 90 THR A CA 1
ATOM 694 C C . THR A 1 90 ? 5.644 2.035 20.824 1.00 96.00 90 THR A C 1
ATOM 696 O O . THR A 1 90 ? 6.592 2.111 20.042 1.00 96.00 90 THR A O 1
ATOM 699 N N . LYS A 1 91 ? 4.566 1.279 20.587 1.00 97.25 91 LYS A N 1
ATOM 700 C CA . LYS A 1 91 ? 4.354 0.502 19.353 1.00 97.25 91 LYS A CA 1
ATOM 701 C C . LYS A 1 91 ? 2.987 0.796 18.748 1.00 97.25 91 LYS A C 1
ATOM 703 O O . LYS A 1 91 ? 2.033 1.078 19.475 1.00 97.25 91 LYS A O 1
ATOM 708 N N . LEU A 1 92 ? 2.906 0.680 17.424 1.00 97.75 92 LEU A N 1
ATOM 709 C CA . LEU A 1 92 ? 1.653 0.658 16.678 1.00 97.75 92 LEU A CA 1
ATOM 710 C C . LEU A 1 92 ? 1.056 -0.754 16.725 1.00 97.75 92 LEU A C 1
ATOM 712 O O . LEU A 1 92 ? 1.727 -1.728 16.386 1.00 97.75 92 LEU A O 1
ATOM 716 N N . VAL A 1 93 ? -0.211 -0.843 17.108 1.00 97.50 93 VAL A N 1
ATOM 717 C CA . VAL A 1 93 ? -1.041 -2.045 17.023 1.00 97.50 93 VAL A CA 1
ATOM 718 C C . VAL A 1 93 ? -2.077 -1.802 15.936 1.00 97.50 93 VAL A C 1
ATOM 720 O O . VAL A 1 93 ? -2.767 -0.783 15.958 1.00 97.50 93 VAL A O 1
ATOM 723 N N . THR A 1 94 ? -2.179 -2.734 14.990 1.00 98.06 94 THR A N 1
ATOM 724 C CA . THR A 1 94 ? -3.209 -2.722 13.946 1.00 98.06 94 THR A CA 1
ATOM 725 C C . THR A 1 94 ? -4.018 -4.001 14.044 1.00 98.06 94 THR A C 1
ATOM 727 O O . THR A 1 94 ? -3.475 -5.092 13.886 1.00 98.06 94 THR A O 1
ATOM 730 N N . VAL A 1 95 ? -5.311 -3.872 14.316 1.00 97.75 95 VAL A N 1
ATOM 731 C CA . VAL A 1 95 ? -6.246 -4.998 14.309 1.00 97.75 95 VAL A CA 1
ATOM 732 C C . VAL A 1 95 ? -6.998 -4.967 12.992 1.00 97.75 95 VAL A C 1
ATOM 734 O O . VAL A 1 95 ? -7.779 -4.048 12.760 1.00 97.75 95 VAL A O 1
ATOM 737 N N . HIS A 1 96 ? -6.756 -5.954 12.135 1.00 97.50 96 HIS A N 1
ATOM 738 C CA . HIS A 1 96 ? -7.452 -6.095 10.859 1.00 97.50 96 HIS A CA 1
ATOM 739 C C . HIS A 1 96 ? -8.753 -6.872 11.043 1.00 97.50 96 HIS A C 1
ATOM 741 O O . HIS A 1 96 ? -8.763 -7.889 11.734 1.00 97.50 96 HIS A O 1
ATOM 747 N N . ASN A 1 97 ? -9.822 -6.413 10.393 1.00 95.81 97 ASN A N 1
ATOM 748 C CA . ASN A 1 97 ? -11.169 -6.988 10.440 1.00 95.81 97 ASN A CA 1
ATOM 749 C C . ASN A 1 97 ? -11.586 -7.381 11.871 1.00 95.81 97 ASN A C 1
ATOM 751 O O . ASN A 1 97 ? -11.842 -8.555 12.143 1.00 95.81 97 ASN A O 1
ATOM 755 N N . PRO A 1 98 ? -11.611 -6.415 12.809 1.00 96.94 98 PRO A N 1
ATOM 756 C CA . PRO A 1 98 ? -11.835 -6.683 14.227 1.00 96.94 98 PRO A CA 1
ATOM 757 C C . PRO A 1 98 ? -13.188 -7.332 14.535 1.00 96.94 98 PRO A C 1
ATOM 759 O O . PRO A 1 98 ? -13.347 -7.918 15.600 1.00 96.94 98 PRO A O 1
ATOM 762 N N . ILE A 1 99 ? -14.168 -7.205 13.637 1.00 96.69 99 ILE A N 1
ATOM 763 C CA . ILE A 1 99 ? -15.511 -7.753 13.809 1.00 96.69 99 ILE A CA 1
ATOM 764 C C . ILE A 1 99 ? -15.869 -8.512 12.538 1.00 96.69 99 ILE A C 1
ATOM 766 O O . ILE A 1 99 ? -15.862 -7.948 11.446 1.00 96.69 99 ILE A O 1
ATOM 770 N N . ILE A 1 100 ? -16.200 -9.794 12.677 1.00 93.62 100 ILE A N 1
ATOM 771 C CA . ILE A 1 100 ? -16.644 -10.616 11.550 1.00 93.62 100 ILE A CA 1
ATOM 772 C C . ILE A 1 100 ? -18.144 -10.388 11.358 1.00 93.62 100 ILE A C 1
ATOM 774 O O . ILE A 1 100 ? -18.949 -10.773 12.206 1.00 93.62 100 ILE A O 1
ATOM 778 N N . GLY A 1 101 ? -18.501 -9.733 10.253 1.00 87.12 101 GLY A N 1
ATOM 779 C CA . GLY A 1 101 ? -19.882 -9.445 9.876 1.00 87.12 101 GLY A CA 1
ATOM 780 C C . GLY A 1 101 ? -20.641 -10.651 9.337 1.00 87.12 101 GLY A C 1
ATOM 781 O O . GLY A 1 101 ? -20.075 -11.701 9.036 1.00 87.12 101 GLY A O 1
ATOM 782 N N . ASN A 1 102 ? -21.954 -10.479 9.196 1.00 83.12 102 ASN A N 1
ATOM 783 C CA . ASN A 1 102 ? -22.840 -11.453 8.558 1.00 83.12 102 ASN A CA 1
ATOM 784 C C . ASN A 1 102 ? -23.231 -11.047 7.123 1.00 83.12 102 ASN A C 1
ATOM 786 O O . ASN A 1 102 ? -24.004 -11.772 6.495 1.00 83.12 102 ASN A O 1
ATOM 790 N N . GLY A 1 103 ? -22.726 -9.913 6.612 1.00 79.56 103 GLY A N 1
ATOM 791 C CA . GLY A 1 103 ? -22.925 -9.466 5.232 1.00 79.56 103 GLY A CA 1
ATOM 792 C C . GLY A 1 103 ? -24.349 -9.021 4.896 1.00 79.56 103 GLY A C 1
ATOM 793 O O . GLY A 1 103 ? -24.719 -9.010 3.726 1.00 79.56 103 GLY A O 1
ATOM 794 N N . LYS A 1 104 ? -25.185 -8.693 5.892 1.00 84.06 104 LYS A N 1
ATOM 795 C CA . LYS A 1 104 ? -26.582 -8.287 5.644 1.00 84.06 104 LYS A CA 1
ATOM 796 C C . LYS A 1 104 ? -26.719 -6.893 5.036 1.00 84.06 104 LYS A C 1
ATOM 798 O O . LYS A 1 104 ? -27.641 -6.665 4.259 1.00 84.06 104 LYS A O 1
ATOM 803 N N . VAL A 1 105 ? -25.868 -5.956 5.447 1.00 91.88 105 VAL A N 1
ATOM 804 C CA . VAL A 1 105 ? -25.898 -4.554 5.018 1.00 91.88 105 VAL A CA 1
ATOM 805 C C . VAL A 1 105 ? -24.464 -4.104 4.801 1.00 91.88 105 VAL A C 1
ATOM 807 O O . VAL A 1 105 ? -23.659 -4.217 5.717 1.00 91.88 105 VAL A O 1
ATOM 810 N N . THR A 1 106 ? -24.169 -3.546 3.629 1.00 93.12 106 THR A N 1
ATOM 811 C CA . THR A 1 106 ? -22.829 -3.054 3.285 1.00 93.12 106 THR A CA 1
ATOM 812 C C . THR A 1 106 ? -22.912 -1.567 2.931 1.00 93.12 106 THR A C 1
ATOM 814 O O . THR A 1 106 ? -23.247 -1.205 1.800 1.00 93.12 106 THR A O 1
ATOM 817 N N . PRO A 1 107 ? -22.675 -0.657 3.893 1.00 94.50 107 PRO A N 1
ATOM 818 C CA . PRO A 1 107 ? -22.702 0.776 3.622 1.00 94.50 107 PRO A CA 1
ATOM 819 C C . PRO A 1 107 ? -21.645 1.170 2.583 1.00 94.50 107 PRO A C 1
ATOM 821 O O . PRO A 1 107 ? -20.468 0.869 2.744 1.00 94.50 107 PRO A O 1
ATOM 824 N N . GLY A 1 108 ? -22.062 1.874 1.527 1.00 93.94 108 GLY A N 1
ATOM 825 C CA . GLY A 1 108 ? -21.154 2.293 0.454 1.00 93.94 108 GLY A CA 1
ATOM 826 C C . GLY A 1 108 ? -20.759 1.175 -0.515 1.00 93.94 108 GLY A C 1
ATOM 827 O O . GLY A 1 108 ? -19.758 1.322 -1.214 1.00 93.94 108 GLY A O 1
ATOM 828 N N . GLU A 1 109 ? -21.525 0.080 -0.561 1.00 94.81 109 GLU A N 1
ATOM 829 C CA . GLU A 1 109 ? -21.311 -1.011 -1.512 1.00 94.81 109 GLU A CA 1
ATOM 830 C C . GLU A 1 109 ? -21.222 -0.500 -2.956 1.00 94.81 109 GLU A C 1
ATOM 832 O O . GLU A 1 109 ? -22.042 0.297 -3.421 1.00 94.81 109 GLU A O 1
ATOM 837 N N . LEU A 1 110 ? -20.201 -0.977 -3.666 1.00 92.69 110 LEU A N 1
ATOM 838 C CA . LEU A 1 110 ? -20.020 -0.719 -5.085 1.00 92.69 110 LEU A CA 1
ATOM 839 C C . LEU A 1 110 ? -20.735 -1.815 -5.872 1.00 92.69 110 LEU A C 1
ATOM 841 O O . LEU A 1 110 ? -20.418 -2.991 -5.716 1.00 92.69 110 LEU A O 1
ATOM 845 N N . LEU A 1 111 ? -21.656 -1.412 -6.748 1.00 93.69 111 LEU A N 1
ATOM 846 C CA . LEU A 1 111 ? -22.385 -2.295 -7.659 1.00 93.69 111 LEU A CA 1
ATOM 847 C C . LEU A 1 111 ? -21.885 -2.066 -9.098 1.00 93.69 111 LEU A C 1
ATOM 849 O O . LEU A 1 111 ? -22.535 -1.342 -9.855 1.00 93.69 111 LEU A O 1
ATOM 853 N N . PRO A 1 112 ? -20.694 -2.577 -9.466 1.00 94.06 112 PRO A N 1
ATOM 854 C CA . PRO A 1 112 ? -20.185 -2.439 -10.824 1.00 94.06 112 PRO A CA 1
ATOM 855 C C . PRO A 1 112 ? -21.023 -3.268 -11.803 1.00 94.06 112 PRO A C 1
ATOM 857 O O . PRO A 1 112 ? -21.538 -4.330 -11.454 1.00 94.06 112 PRO A O 1
ATOM 860 N N . GLU A 1 113 ? -21.127 -2.799 -13.045 1.00 95.50 113 GLU A N 1
ATOM 861 C CA . GLU A 1 113 ? -21.643 -3.631 -14.131 1.00 95.50 113 GLU A CA 1
ATOM 862 C C . GLU A 1 113 ? -20.681 -4.793 -14.410 1.00 95.50 113 GLU A C 1
ATOM 864 O O . GLU A 1 113 ? -19.462 -4.662 -14.265 1.00 95.50 113 GLU A O 1
ATOM 869 N N . GLU A 1 114 ? -21.232 -5.934 -14.822 1.00 93.50 114 GLU A N 1
ATOM 870 C CA . GLU A 1 114 ? -20.418 -7.063 -15.262 1.00 93.50 114 GLU A CA 1
ATOM 871 C C . GLU A 1 114 ? -19.664 -6.698 -16.545 1.00 93.50 114 GLU A C 1
ATOM 873 O O . GLU A 1 114 ? -20.246 -6.220 -17.520 1.00 93.50 114 GLU A O 1
ATOM 878 N N . GLY A 1 115 ? -18.359 -6.951 -16.559 1.00 93.81 115 GLY A N 1
ATOM 879 C CA . GLY A 1 115 ? -17.522 -6.713 -17.725 1.00 93.81 115 GLY A CA 1
ATOM 880 C C . GLY A 1 115 ? -16.056 -6.529 -17.367 1.00 93.81 115 GLY A C 1
ATOM 881 O O . GLY A 1 115 ? -15.661 -6.546 -16.202 1.00 93.81 115 GLY A O 1
ATOM 882 N N . GLU A 1 116 ? -15.247 -6.334 -18.400 1.00 93.00 116 GLU A N 1
ATOM 883 C CA . GLU A 1 116 ? -13.830 -6.013 -18.280 1.00 93.00 116 GLU A CA 1
ATOM 884 C C . GLU A 1 116 ? -13.555 -4.671 -18.960 1.00 93.00 116 GLU A C 1
ATOM 886 O O . GLU A 1 116 ? -14.182 -4.320 -19.961 1.00 93.00 116 GLU A O 1
ATOM 891 N N . ILE A 1 117 ? -12.604 -3.912 -18.415 1.00 93.44 117 ILE A N 1
ATOM 892 C CA . ILE A 1 117 ? -12.152 -2.652 -19.006 1.00 93.44 117 ILE A CA 1
ATOM 893 C C . ILE A 1 117 ? -10.852 -2.927 -19.758 1.00 93.44 117 ILE A C 1
ATOM 895 O O . ILE A 1 117 ? -9.827 -3.227 -19.143 1.00 93.44 117 ILE A O 1
ATOM 899 N N . GLU A 1 118 ? -10.883 -2.792 -21.084 1.00 93.62 118 GLU A N 1
ATOM 900 C CA . GLU A 1 118 ? -9.676 -2.873 -21.906 1.00 93.62 118 GLU A CA 1
ATOM 901 C C . GLU A 1 118 ? -8.757 -1.679 -21.610 1.00 93.62 118 GLU A C 1
ATOM 903 O O . GLU A 1 118 ? -9.136 -0.510 -21.737 1.00 93.62 118 GLU A O 1
ATOM 908 N N . LEU A 1 119 ? -7.522 -1.973 -21.207 1.00 92.62 119 LEU A N 1
ATOM 909 C CA . LEU A 1 119 ? -6.513 -0.960 -20.932 1.00 92.62 119 LEU A CA 1
ATOM 910 C C . LEU A 1 119 ? -5.758 -0.595 -22.208 1.00 92.62 119 LEU A C 1
ATOM 912 O O . LEU A 1 119 ? -5.455 -1.450 -23.029 1.00 92.62 119 LEU A O 1
ATOM 916 N N . ASN A 1 120 ? -5.384 0.682 -22.330 1.00 92.44 120 ASN A N 1
ATOM 917 C CA . ASN A 1 120 ? -4.4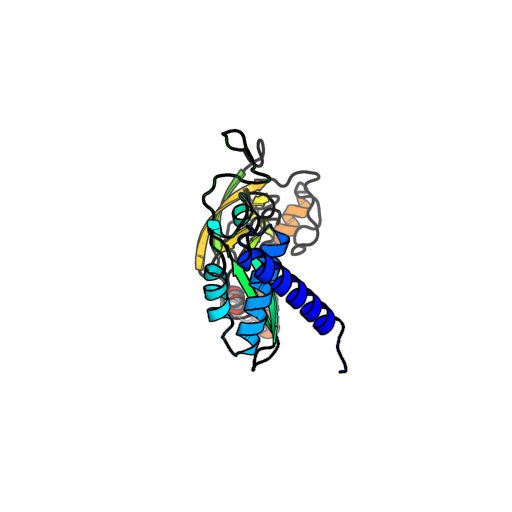83 1.175 -23.377 1.00 92.44 120 ASN A CA 1
ATOM 918 C C . ASN A 1 120 ? -4.908 0.814 -24.821 1.00 92.44 120 ASN A C 1
ATOM 920 O O . ASN A 1 120 ? -4.049 0.673 -25.693 1.00 92.44 120 ASN A O 1
ATOM 924 N N . ALA A 1 121 ? -6.218 0.714 -25.073 1.00 92.06 121 ALA A N 1
ATOM 925 C CA . ALA A 1 121 ? -6.780 0.331 -26.365 1.00 92.06 121 ALA A CA 1
ATOM 926 C C . ALA A 1 121 ? -6.241 1.181 -27.532 1.00 92.06 121 ALA A C 1
ATOM 928 O O . ALA A 1 121 ? -6.046 2.395 -27.416 1.00 92.06 121 ALA A O 1
ATOM 929 N N . GLY A 1 122 ? -6.020 0.527 -28.675 1.00 90.44 122 GLY A N 1
ATOM 930 C CA . GLY A 1 122 ? -5.585 1.179 -29.914 1.00 90.44 122 GLY A CA 1
ATOM 931 C C . GLY A 1 122 ? -4.118 1.616 -29.944 1.00 90.44 122 GLY A C 1
ATOM 932 O O . GLY A 1 122 ? -3.750 2.403 -30.814 1.00 90.44 122 GLY A O 1
ATOM 933 N N . LYS A 1 123 ? -3.285 1.139 -29.013 1.00 90.88 123 LYS A N 1
ATOM 934 C CA . LYS A 1 123 ? -1.845 1.419 -28.991 1.00 90.88 123 LYS A CA 1
ATOM 935 C C . LYS A 1 123 ? -1.008 0.234 -29.441 1.00 90.88 123 LYS A C 1
ATOM 937 O O . LYS A 1 123 ? -1.370 -0.921 -29.220 1.00 90.88 123 LYS A O 1
ATOM 942 N N . ASP A 1 124 ? 0.165 0.544 -29.982 1.00 90.62 124 ASP A N 1
ATOM 943 C CA . ASP A 1 124 ? 1.153 -0.466 -30.332 1.00 90.62 124 ASP A CA 1
ATOM 944 C C . ASP A 1 124 ? 1.709 -1.141 -29.077 1.00 90.62 124 ASP A C 1
ATOM 946 O O . ASP A 1 124 ? 2.116 -0.485 -28.108 1.00 90.62 124 ASP A O 1
ATOM 950 N N . THR A 1 125 ? 1.737 -2.473 -29.118 1.00 93.31 125 THR A N 1
ATOM 951 C CA . THR A 1 125 ? 2.233 -3.314 -28.032 1.00 93.31 125 THR A CA 1
ATOM 952 C C . THR A 1 125 ? 3.413 -4.169 -28.474 1.00 93.31 125 THR A C 1
ATOM 954 O O . THR A 1 125 ? 3.558 -4.543 -29.638 1.00 93.31 125 THR A O 1
ATOM 957 N N . ALA A 1 126 ? 4.289 -4.487 -27.524 1.00 92.38 126 ALA A N 1
ATOM 958 C CA . ALA A 1 126 ? 5.429 -5.364 -27.745 1.00 92.38 126 ALA A CA 1
ATOM 959 C C . ALA A 1 126 ? 5.618 -6.288 -26.547 1.00 92.38 126 ALA A C 1
ATOM 961 O O . ALA A 1 126 ? 5.665 -5.839 -25.405 1.00 92.38 126 ALA A O 1
ATOM 962 N N . GLN A 1 127 ? 5.786 -7.583 -26.801 1.00 94.88 127 GLN A N 1
ATOM 963 C CA . GLN A 1 127 ? 6.131 -8.538 -25.754 1.00 94.88 127 GLN A CA 1
ATOM 964 C C . GLN A 1 127 ? 7.643 -8.759 -25.720 1.00 94.88 127 GLN A C 1
ATOM 966 O O . GLN A 1 127 ? 8.261 -9.101 -26.734 1.00 94.88 127 GLN A O 1
ATOM 971 N N . ILE A 1 128 ? 8.240 -8.603 -24.539 1.00 94.12 128 ILE A N 1
ATOM 972 C CA . ILE A 1 128 ? 9.672 -8.821 -24.326 1.00 94.12 128 ILE A CA 1
ATOM 973 C C . ILE A 1 128 ? 9.920 -9.738 -23.131 1.00 94.12 128 ILE A C 1
ATOM 975 O O . ILE A 1 128 ? 9.174 -9.750 -22.154 1.00 94.12 128 ILE A O 1
ATOM 979 N N . GLN A 1 129 ? 10.992 -10.520 -23.217 1.00 96.19 129 GLN A N 1
ATOM 980 C CA . GLN A 1 129 ? 11.491 -11.316 -22.104 1.00 96.19 129 GLN A CA 1
ATOM 981 C C . GLN A 1 129 ? 12.557 -10.513 -21.360 1.00 96.19 129 GLN A C 1
ATOM 983 O O . GLN A 1 129 ? 13.474 -9.976 -21.984 1.00 96.19 129 GLN A O 1
ATOM 988 N N . VAL A 1 130 ? 12.410 -10.429 -20.043 1.00 94.94 130 VAL A N 1
ATOM 989 C CA . VAL A 1 130 ? 13.243 -9.624 -19.153 1.00 94.94 130 VAL A CA 1
ATOM 990 C C . VAL A 1 130 ? 13.765 -10.516 -18.040 1.00 94.94 130 VAL A C 1
ATOM 992 O O . VAL A 1 130 ? 12.982 -11.186 -17.365 1.00 94.94 130 VAL A O 1
ATOM 995 N N . THR A 1 131 ? 15.080 -10.512 -17.856 1.00 93.06 131 THR A N 1
ATOM 996 C CA . THR A 1 131 ? 15.770 -11.271 -16.809 1.00 93.06 131 THR A CA 1
ATOM 997 C C . THR A 1 131 ? 16.421 -10.311 -15.829 1.00 93.06 131 THR A C 1
ATOM 999 O O . THR A 1 131 ? 17.163 -9.425 -16.253 1.00 93.06 131 THR A O 1
ATOM 1002 N N . ASN A 1 132 ? 16.176 -10.490 -14.533 1.00 93.06 132 ASN A N 1
ATOM 1003 C CA . ASN A 1 132 ? 16.922 -9.783 -13.499 1.00 93.06 132 ASN A CA 1
ATOM 1004 C C . ASN A 1 132 ? 18.234 -10.514 -13.209 1.00 93.06 132 ASN A C 1
ATOM 1006 O O . ASN A 1 132 ? 18.221 -11.657 -12.759 1.00 93.06 132 ASN A O 1
ATOM 1010 N N . THR A 1 133 ? 19.360 -9.856 -13.474 1.00 89.56 133 THR A N 1
ATOM 1011 C CA . THR A 1 133 ? 20.701 -10.399 -13.221 1.00 89.56 133 THR A CA 1
ATOM 1012 C C . THR A 1 133 ? 21.326 -9.881 -11.925 1.00 89.56 133 THR A C 1
ATOM 1014 O O . THR A 1 133 ? 22.458 -10.247 -11.630 1.00 89.56 133 THR A O 1
ATOM 1017 N N . ALA A 1 134 ? 20.630 -9.026 -11.166 1.00 83.25 134 ALA A N 1
ATOM 1018 C CA . ALA A 1 134 ? 21.091 -8.551 -9.864 1.00 83.25 134 ALA A CA 1
ATOM 1019 C C . ALA A 1 134 ? 20.830 -9.576 -8.751 1.00 83.25 134 ALA A C 1
ATOM 1021 O O . ALA A 1 134 ? 20.041 -10.511 -8.894 1.00 83.25 134 ALA A O 1
ATOM 1022 N N . ASP A 1 135 ? 21.461 -9.328 -7.608 1.00 88.75 135 ASP A N 1
ATOM 1023 C CA . ASP A 1 135 ? 21.261 -10.014 -6.329 1.00 88.75 135 ASP A CA 1
ATOM 1024 C C . ASP A 1 135 ? 20.057 -9.483 -5.532 1.00 88.75 135 ASP A C 1
ATOM 1026 O O . ASP A 1 135 ? 19.673 -10.052 -4.510 1.00 88.75 135 ASP A O 1
ATOM 1030 N N . ARG A 1 136 ? 19.449 -8.388 -6.004 1.00 91.44 136 ARG A N 1
ATOM 1031 C CA . ARG A 1 136 ? 18.331 -7.700 -5.354 1.00 91.44 136 ARG A CA 1
ATOM 1032 C C . ARG A 1 136 ? 17.100 -7.618 -6.249 1.00 91.44 136 ARG A C 1
ATOM 1034 O O . ARG A 1 136 ? 17.208 -7.602 -7.479 1.00 91.44 136 ARG A O 1
ATOM 1041 N N . PRO A 1 137 ? 15.907 -7.556 -5.638 1.00 95.81 137 PRO A N 1
ATOM 1042 C CA . PRO A 1 137 ? 14.668 -7.423 -6.380 1.00 95.81 137 PRO A CA 1
ATOM 1043 C C . PRO A 1 137 ? 14.562 -6.054 -7.053 1.00 95.81 137 PRO A C 1
ATOM 1045 O O . PRO A 1 137 ? 14.888 -5.024 -6.461 1.00 95.81 137 PRO A O 1
ATOM 1048 N N . ILE A 1 138 ? 14.037 -6.039 -8.277 1.00 96.81 138 ILE A N 1
ATOM 1049 C CA . ILE A 1 138 ? 13.808 -4.820 -9.060 1.00 96.81 138 ILE A CA 1
ATOM 1050 C C . ILE A 1 138 ? 12.319 -4.710 -9.367 1.00 96.81 138 ILE A C 1
ATOM 1052 O O . ILE A 1 138 ? 11.707 -5.657 -9.854 1.00 96.81 138 ILE A O 1
ATOM 1056 N N . GLN A 1 139 ? 11.728 -3.546 -9.108 1.00 97.88 139 GLN A N 1
ATOM 1057 C CA . GLN A 1 139 ? 10.318 -3.280 -9.380 1.00 97.88 139 GLN A CA 1
ATOM 1058 C C . GLN A 1 139 ? 10.180 -2.097 -10.336 1.00 97.88 139 GLN A C 1
ATOM 1060 O O . GLN A 1 139 ? 10.718 -1.021 -10.084 1.00 97.88 139 GLN A O 1
ATOM 1065 N N . VAL A 1 140 ? 9.463 -2.306 -11.439 1.00 97.38 140 VAL A N 1
ATOM 1066 C CA . VAL A 1 140 ? 9.271 -1.307 -12.497 1.00 97.38 140 VAL A CA 1
ATOM 1067 C C . VAL A 1 140 ? 7.804 -0.902 -12.550 1.00 97.38 140 VAL A C 1
ATOM 1069 O O . VAL A 1 140 ? 6.929 -1.750 -12.713 1.00 97.38 140 VAL A O 1
ATOM 1072 N N . GLY A 1 141 ? 7.535 0.395 -12.405 1.00 97.31 141 GLY A N 1
ATOM 1073 C CA . GLY A 1 141 ? 6.183 0.951 -12.431 1.00 97.31 141 GLY A CA 1
ATOM 1074 C C . GLY A 1 141 ? 5.577 1.047 -13.835 1.00 97.31 141 GLY A C 1
ATOM 1075 O O . GLY A 1 141 ? 6.287 1.124 -14.835 1.00 97.31 141 GLY A O 1
ATOM 1076 N N . SER A 1 142 ? 4.247 1.114 -13.888 1.00 96.81 142 SER A N 1
ATOM 1077 C CA . SER A 1 142 ? 3.436 1.193 -15.116 1.00 96.81 142 SER A CA 1
ATOM 1078 C C . SER A 1 142 ? 3.868 2.275 -16.114 1.00 96.81 142 SER A C 1
ATOM 1080 O O . SER A 1 142 ? 3.840 2.034 -17.316 1.00 96.81 142 SER A O 1
ATOM 1082 N N . HIS A 1 143 ? 4.275 3.456 -15.635 1.00 96.00 143 HIS A N 1
ATOM 1083 C CA . HIS A 1 143 ? 4.569 4.638 -16.463 1.00 96.00 143 HIS A CA 1
ATOM 1084 C C . HIS A 1 143 ? 6.059 4.961 -16.594 1.00 96.00 143 HIS A C 1
ATOM 1086 O O . HIS A 1 143 ? 6.421 6.008 -17.124 1.00 96.00 143 HIS A O 1
ATOM 1092 N N . TYR A 1 144 ? 6.927 4.066 -16.131 1.00 96.00 144 TYR A N 1
ATOM 1093 C CA . TYR A 1 144 ? 8.362 4.231 -16.305 1.00 96.00 144 TYR A CA 1
ATOM 1094 C C . TYR A 1 144 ? 8.752 3.909 -17.757 1.00 96.00 144 TYR A C 1
ATOM 1096 O O . TYR A 1 144 ? 8.284 2.911 -18.313 1.00 96.00 144 TYR A O 1
ATOM 1104 N N . HIS A 1 145 ? 9.610 4.728 -18.374 1.00 95.75 145 HIS A N 1
ATOM 1105 C CA . HIS A 1 145 ? 10.113 4.455 -19.722 1.00 95.75 145 HIS A CA 1
ATOM 1106 C C . HIS A 1 145 ? 10.971 3.187 -19.696 1.00 95.75 145 HIS A C 1
ATOM 1108 O O . HIS A 1 145 ? 12.050 3.157 -19.103 1.00 95.75 145 HIS A O 1
ATOM 1114 N N . PHE A 1 146 ? 10.480 2.112 -20.315 1.00 95.25 146 PHE A N 1
ATOM 1115 C CA . PHE A 1 146 ? 11.018 0.774 -20.082 1.00 95.25 146 PHE A CA 1
ATOM 1116 C C . PHE A 1 146 ? 12.457 0.616 -20.595 1.00 95.25 146 PHE A C 1
ATOM 1118 O O . PHE A 1 146 ? 13.237 -0.154 -20.043 1.00 95.25 146 PHE A O 1
ATOM 1125 N N . PHE A 1 147 ? 12.856 1.396 -21.600 1.00 92.38 147 PHE A N 1
ATOM 1126 C CA . PHE A 1 147 ? 14.245 1.493 -22.056 1.00 92.38 147 PHE A CA 1
ATOM 1127 C C . PHE A 1 147 ? 15.229 1.925 -20.962 1.00 92.38 147 PHE A C 1
ATOM 1129 O O . PHE A 1 147 ? 16.382 1.496 -20.974 1.00 92.38 147 PHE A O 1
ATOM 1136 N N . GLU A 1 148 ? 14.782 2.756 -20.022 1.00 90.94 148 GLU A N 1
ATOM 1137 C CA . GLU A 1 148 ? 15.617 3.384 -18.998 1.00 90.94 148 GLU A CA 1
ATOM 1138 C C . GLU A 1 148 ? 15.590 2.631 -17.671 1.00 90.94 148 GLU A C 1
ATOM 1140 O O . GLU A 1 148 ? 16.136 3.110 -16.687 1.00 90.94 148 GLU A O 1
ATOM 1145 N N . VAL A 1 149 ? 14.954 1.459 -17.594 1.00 93.19 149 VAL A N 1
ATOM 1146 C CA . VAL A 1 149 ? 14.915 0.682 -16.344 1.00 93.19 149 VAL A CA 1
ATOM 1147 C C . VAL A 1 149 ? 16.317 0.246 -15.925 1.00 93.19 149 VAL A C 1
ATOM 1149 O O . VAL A 1 149 ? 17.255 0.249 -16.734 1.00 93.19 149 VAL A O 1
ATOM 1152 N N . ASN A 1 150 ? 16.431 -0.184 -14.665 1.00 91.25 150 ASN A N 1
ATOM 1153 C CA . ASN A 1 150 ? 17.678 -0.627 -14.048 1.00 91.25 150 ASN A CA 1
ATOM 1154 C C . ASN A 1 150 ? 18.532 -1.483 -15.008 1.00 91.25 150 ASN A C 1
ATOM 1156 O O . ASN A 1 150 ? 18.035 -2.370 -15.707 1.00 91.25 150 ASN A O 1
ATOM 1160 N N . LYS A 1 151 ? 19.831 -1.179 -15.056 1.00 86.38 151 LYS A N 1
ATOM 1161 C CA . LYS A 1 151 ? 20.821 -1.789 -15.954 1.00 86.38 151 LYS A CA 1
ATOM 1162 C C . LYS A 1 151 ? 20.943 -3.301 -15.758 1.00 86.38 151 LYS A C 1
ATOM 1164 O O . LYS A 1 151 ? 21.183 -4.002 -16.734 1.00 86.38 151 LYS A O 1
ATOM 1169 N N . ALA A 1 152 ? 20.684 -3.791 -14.544 1.00 86.44 152 ALA A N 1
ATOM 1170 C CA . ALA A 1 152 ? 20.669 -5.216 -14.222 1.00 86.44 152 ALA A CA 1
ATOM 1171 C C . ALA A 1 152 ? 19.459 -5.984 -14.793 1.00 86.44 152 ALA A C 1
ATOM 1173 O O . ALA A 1 152 ? 19.404 -7.208 -14.710 1.00 86.44 152 ALA A O 1
ATOM 1174 N N . LEU A 1 153 ? 18.480 -5.299 -15.396 1.00 88.75 153 LEU A N 1
ATOM 1175 C CA . LEU A 1 153 ? 17.463 -5.966 -16.203 1.00 88.75 153 LEU A CA 1
ATOM 1176 C C . LEU A 1 153 ? 17.999 -6.180 -17.623 1.00 88.75 153 LEU A C 1
ATOM 1178 O O . LEU A 1 153 ? 18.215 -5.229 -18.385 1.00 88.75 153 LEU A O 1
ATOM 1182 N N . LYS A 1 154 ? 18.178 -7.450 -17.984 1.00 88.25 154 LYS A N 1
ATOM 1183 C CA . LYS A 1 154 ? 18.646 -7.895 -19.297 1.00 88.25 154 LYS A CA 1
ATOM 1184 C C . LYS A 1 154 ? 17.461 -8.188 -20.213 1.00 88.25 154 LYS A C 1
ATOM 1186 O O . LYS A 1 154 ? 16.663 -9.084 -19.948 1.00 88.25 154 LYS A O 1
ATOM 1191 N N . PHE A 1 155 ? 17.363 -7.426 -21.299 1.00 89.75 155 PHE A N 1
ATOM 1192 C CA . PHE A 1 155 ? 16.356 -7.563 -22.355 1.00 89.75 155 PHE A CA 1
ATOM 1193 C C . PHE A 1 155 ? 16.795 -6.787 -23.608 1.00 89.75 155 PHE A C 1
ATOM 1195 O O . PHE A 1 155 ? 17.813 -6.092 -23.610 1.00 89.75 155 PHE A O 1
ATOM 1202 N N . GLN A 1 156 ? 16.022 -6.884 -24.691 1.00 87.12 156 GLN A N 1
ATOM 1203 C CA . GLN A 1 156 ? 16.280 -6.141 -25.928 1.00 87.12 156 GLN A CA 1
ATOM 1204 C C . GLN A 1 156 ? 15.859 -4.671 -25.772 1.00 87.12 156 GLN A C 1
ATOM 1206 O O . GLN A 1 156 ? 14.730 -4.315 -26.107 1.00 87.12 156 GLN A O 1
ATOM 1211 N N . ARG A 1 157 ? 16.759 -3.815 -25.263 1.00 86.81 157 ARG A N 1
ATOM 1212 C CA . ARG A 1 157 ? 16.461 -2.396 -24.972 1.00 86.81 157 ARG A CA 1
ATOM 1213 C C . ARG A 1 157 ? 15.908 -1.632 -26.173 1.00 86.81 157 ARG A C 1
ATOM 1215 O O . ARG A 1 157 ? 14.941 -0.903 -26.022 1.00 86.81 157 ARG A O 1
ATOM 1222 N N . GLU A 1 158 ? 16.437 -1.868 -27.371 1.00 85.69 158 GLU A N 1
ATOM 1223 C CA . GLU A 1 158 ? 15.956 -1.235 -28.610 1.00 85.69 158 GLU A CA 1
ATOM 1224 C C . GLU A 1 158 ? 14.446 -1.422 -28.846 1.00 85.69 158 GLU A C 1
ATOM 1226 O O . GLU A 1 158 ? 13.796 -0.509 -29.349 1.00 85.69 158 GLU A O 1
ATOM 1231 N N . ARG A 1 159 ? 13.875 -2.564 -28.431 1.00 87.38 159 ARG A N 1
ATOM 1232 C CA . ARG A 1 159 ? 12.432 -2.839 -28.540 1.00 87.38 159 ARG A CA 1
ATOM 1233 C C . ARG A 1 159 ? 11.583 -2.131 -27.488 1.00 87.38 159 ARG A C 1
ATOM 1235 O O . ARG A 1 159 ? 10.380 -2.062 -27.656 1.00 87.38 159 ARG A O 1
ATOM 1242 N N . ALA A 1 160 ? 12.190 -1.653 -26.408 1.00 90.69 160 ALA A N 1
ATOM 1243 C CA . ALA A 1 160 ? 11.505 -0.990 -25.302 1.00 90.69 160 ALA A CA 1
ATOM 1244 C C . ALA A 1 160 ? 11.558 0.545 -25.388 1.00 90.69 160 ALA A C 1
ATOM 1246 O O . ALA A 1 160 ? 11.048 1.232 -24.503 1.00 90.69 160 ALA A O 1
ATOM 1247 N N . TYR A 1 161 ? 12.213 1.083 -26.419 1.00 91.44 161 TYR A N 1
ATOM 1248 C CA . TYR A 1 161 ? 12.366 2.518 -26.620 1.00 91.44 161 TYR A CA 1
ATOM 1249 C C . TYR A 1 161 ? 11.025 3.175 -26.965 1.00 91.44 161 TYR A C 1
ATOM 1251 O O . TYR A 1 161 ? 10.337 2.735 -27.883 1.00 91.44 161 TYR A O 1
ATOM 1259 N N . GLY A 1 162 ? 10.655 4.227 -26.234 1.00 93.38 162 GLY A N 1
ATOM 1260 C CA . GLY A 1 162 ? 9.359 4.898 -26.350 1.00 93.38 162 GLY A CA 1
ATOM 1261 C C . GLY A 1 162 ? 8.185 4.091 -25.783 1.00 93.38 162 GLY A C 1
ATOM 1262 O O . GLY A 1 162 ? 7.028 4.437 -26.033 1.00 93.38 162 GLY A O 1
ATOM 1263 N N . MET A 1 163 ? 8.454 3.020 -25.027 1.00 95.50 163 MET A N 1
ATOM 1264 C CA . MET A 1 163 ? 7.428 2.133 -24.474 1.00 95.50 163 MET A CA 1
ATOM 1265 C C . MET A 1 163 ? 7.449 2.096 -22.942 1.00 95.50 163 MET A C 1
ATOM 1267 O O . MET A 1 163 ? 8.464 2.364 -22.298 1.00 95.50 163 MET A O 1
ATOM 1271 N N . ARG A 1 164 ? 6.315 1.729 -22.349 1.00 96.62 164 ARG A N 1
ATOM 1272 C CA . ARG A 1 164 ? 6.120 1.526 -20.905 1.00 96.62 164 ARG A CA 1
ATOM 1273 C C . ARG A 1 164 ? 5.381 0.213 -20.650 1.00 96.62 164 ARG A C 1
ATOM 1275 O O . ARG A 1 164 ? 4.878 -0.383 -21.594 1.00 96.62 164 ARG A O 1
ATOM 1282 N N . LEU A 1 165 ? 5.297 -0.247 -19.403 1.00 97.50 165 LEU A N 1
ATOM 1283 C CA . LEU A 1 165 ? 4.560 -1.476 -19.087 1.00 97.50 165 LEU A CA 1
ATOM 1284 C C . LEU A 1 165 ? 3.066 -1.327 -19.410 1.00 97.50 165 LEU A C 1
ATOM 1286 O O . LEU A 1 165 ? 2.431 -0.327 -19.060 1.00 97.50 165 LEU A O 1
ATOM 1290 N N . ASP A 1 166 ? 2.517 -2.347 -20.063 1.00 97.00 166 ASP A N 1
ATOM 1291 C CA . ASP A 1 166 ? 1.094 -2.459 -20.372 1.00 97.00 166 ASP A CA 1
ATOM 1292 C C . ASP A 1 166 ? 0.348 -3.129 -19.213 1.00 97.00 166 ASP A C 1
ATOM 1294 O O . ASP A 1 166 ? 0.011 -4.310 -19.240 1.00 97.00 166 ASP A O 1
ATOM 1298 N N . ILE A 1 167 ? 0.209 -2.379 -18.122 1.00 96.06 167 ILE A N 1
ATOM 1299 C CA . ILE A 1 167 ? -0.411 -2.817 -16.866 1.00 96.06 167 ILE A CA 1
ATOM 1300 C C . ILE A 1 167 ? -1.299 -1.687 -16.313 1.00 96.06 167 ILE A C 1
ATOM 1302 O O . ILE A 1 167 ? -1.149 -0.536 -16.749 1.00 96.06 167 ILE A O 1
ATOM 1306 N N . PRO A 1 168 ? -2.193 -1.959 -15.341 1.00 96.94 168 PRO A N 1
ATOM 1307 C CA . PRO A 1 168 ? -3.008 -0.919 -14.720 1.00 96.94 168 PRO A CA 1
ATOM 1308 C C . PRO A 1 168 ? -2.157 0.236 -14.177 1.00 96.94 168 PRO A C 1
ATOM 1310 O O . PRO A 1 168 ? -1.096 0.029 -13.576 1.00 96.94 168 PRO A O 1
ATOM 1313 N N . ALA A 1 169 ? -2.616 1.469 -14.386 1.00 96.25 169 ALA A N 1
ATOM 1314 C CA . ALA A 1 169 ? -1.904 2.657 -13.929 1.00 96.25 169 ALA A CA 1
ATOM 1315 C C . ALA A 1 169 ? -1.673 2.614 -12.406 1.00 96.25 169 ALA A C 1
ATOM 1317 O O . ALA A 1 169 ? -2.542 2.201 -11.646 1.00 96.25 169 ALA A O 1
ATOM 1318 N N . GLY A 1 170 ? -0.478 3.013 -11.963 1.00 95.06 170 GLY A N 1
ATOM 1319 C CA . GLY A 1 170 ? -0.071 2.960 -10.551 1.00 95.06 170 GLY A CA 1
ATOM 1320 C C . GLY A 1 170 ? 0.463 1.602 -10.076 1.00 95.06 170 GLY A C 1
ATOM 1321 O O . GLY A 1 170 ? 1.119 1.546 -9.040 1.00 95.06 170 GLY A O 1
ATOM 1322 N N . THR A 1 171 ? 0.276 0.524 -10.845 1.00 97.12 171 THR A N 1
ATOM 1323 C CA . THR A 1 171 ? 0.852 -0.794 -10.520 1.00 97.12 171 THR A CA 1
ATOM 1324 C C . THR A 1 171 ? 2.288 -0.939 -11.032 1.00 97.12 171 THR A C 1
ATOM 1326 O O . THR A 1 171 ? 2.828 -0.045 -11.699 1.00 97.12 171 THR A O 1
ATOM 1329 N N . ALA A 1 172 ? 2.929 -2.062 -10.697 1.00 97.31 172 ALA A N 1
ATOM 1330 C CA . ALA A 1 172 ? 4.305 -2.360 -11.064 1.00 97.31 172 ALA A CA 1
ATOM 1331 C C . ALA A 1 172 ? 4.526 -3.862 -11.292 1.00 97.31 172 ALA A C 1
ATOM 1333 O O . ALA A 1 172 ? 3.827 -4.696 -10.719 1.00 97.31 172 ALA A O 1
ATOM 1334 N N . VAL A 1 173 ? 5.550 -4.199 -12.077 1.00 97.62 173 VAL A N 1
ATOM 1335 C CA . VAL A 1 173 ? 6.049 -5.573 -12.219 1.00 97.62 173 VAL A CA 1
ATOM 1336 C C . VAL A 1 173 ? 7.324 -5.723 -11.403 1.00 97.62 173 VAL A C 1
ATOM 1338 O O . VAL A 1 173 ? 8.263 -4.938 -11.544 1.00 97.62 173 VAL A O 1
ATOM 1341 N N . ARG A 1 174 ? 7.348 -6.745 -10.549 1.00 97.69 174 ARG A N 1
ATOM 1342 C CA . ARG A 1 174 ? 8.488 -7.101 -9.706 1.00 97.69 174 ARG A CA 1
ATOM 1343 C C . ARG A 1 174 ? 9.261 -8.270 -10.313 1.00 97.69 174 ARG A C 1
ATOM 1345 O O . ARG A 1 174 ? 8.647 -9.245 -10.750 1.00 97.69 174 ARG A O 1
ATOM 1352 N N . PHE A 1 175 ? 10.582 -8.160 -10.309 1.00 97.00 175 PHE A N 1
ATOM 1353 C CA . PHE A 1 175 ? 11.531 -9.169 -10.760 1.00 97.00 175 PHE A CA 1
ATOM 1354 C C . PHE A 1 175 ? 12.435 -9.556 -9.589 1.00 97.00 175 PHE A C 1
ATOM 1356 O O . PHE A 1 175 ? 13.227 -8.734 -9.120 1.00 97.00 175 PHE A O 1
ATOM 1363 N N . GLU A 1 176 ? 12.321 -10.790 -9.113 1.00 97.25 176 GLU A N 1
ATOM 1364 C CA . GLU A 1 176 ? 13.225 -11.332 -8.092 1.00 97.25 176 GLU A CA 1
ATOM 1365 C C . GLU A 1 176 ? 14.629 -11.601 -8.675 1.00 97.25 176 GLU A C 1
ATOM 1367 O O . GLU A 1 176 ? 14.776 -11.692 -9.898 1.00 97.25 176 GLU A O 1
ATOM 1372 N N . PRO A 1 177 ? 15.681 -11.702 -7.844 1.00 96.06 177 PRO A N 1
ATOM 1373 C CA . PRO A 1 177 ? 17.029 -12.052 -8.301 1.00 96.06 177 PRO A CA 1
ATOM 1374 C C . PRO A 1 177 ? 17.050 -13.331 -9.156 1.00 96.06 177 PRO A C 1
ATOM 1376 O O . PRO A 1 177 ? 16.540 -14.372 -8.742 1.00 96.06 177 PRO A O 1
ATOM 1379 N N . GLY A 1 178 ? 17.616 -13.261 -10.365 1.00 91.38 178 GLY A N 1
ATOM 1380 C CA . GLY A 1 178 ? 17.678 -14.380 -11.319 1.00 91.38 178 GLY A CA 1
ATOM 1381 C C . GLY A 1 178 ? 16.370 -14.681 -12.066 1.00 91.38 178 GLY A C 1
ATOM 1382 O O . GLY A 1 178 ? 16.349 -15.516 -12.975 1.00 91.38 178 GLY A O 1
ATOM 1383 N N . GLU A 1 179 ? 15.268 -14.014 -11.723 1.00 95.81 179 GLU A N 1
ATOM 1384 C CA . GLU A 1 179 ? 13.962 -14.284 -12.312 1.00 95.81 179 GLU A CA 1
ATOM 1385 C C . GLU A 1 179 ? 13.887 -13.800 -13.765 1.00 95.81 179 GLU A C 1
ATOM 1387 O O . GLU A 1 179 ? 14.332 -12.704 -14.111 1.00 95.81 179 GLU A O 1
ATOM 1392 N N . THR A 1 180 ? 13.266 -14.611 -14.626 1.00 96.06 180 THR A N 1
ATOM 1393 C CA . THR A 1 180 ? 12.962 -14.238 -16.008 1.00 96.06 180 THR A CA 1
ATOM 1394 C C . THR A 1 180 ? 11.458 -14.220 -16.241 1.00 96.06 180 THR A C 1
ATOM 1396 O O . THR A 1 180 ? 10.793 -15.245 -16.102 1.00 96.06 180 THR A O 1
ATOM 1399 N N . LYS A 1 181 ? 10.928 -13.072 -16.665 1.00 96.00 181 LYS A N 1
ATOM 1400 C CA . LYS A 1 181 ? 9.501 -12.863 -16.941 1.00 96.00 181 LYS A CA 1
ATOM 1401 C C . LYS A 1 181 ? 9.287 -12.328 -18.350 1.00 96.00 181 LYS A C 1
ATOM 1403 O O . LYS A 1 181 ? 10.112 -11.590 -18.885 1.00 96.00 181 LYS A O 1
ATOM 1408 N N . ARG A 1 182 ? 8.159 -12.695 -18.958 1.00 96.94 182 ARG A N 1
ATOM 1409 C CA . ARG A 1 182 ? 7.663 -12.032 -20.169 1.00 96.94 182 ARG A CA 1
ATOM 1410 C C . ARG A 1 182 ? 6.744 -10.898 -19.748 1.00 96.94 182 ARG A C 1
ATOM 1412 O O . ARG A 1 182 ? 5.845 -11.122 -18.946 1.00 96.94 182 ARG A O 1
ATOM 1419 N N . VAL A 1 183 ? 6.983 -9.708 -20.280 1.00 96.69 183 VAL A N 1
ATOM 1420 C CA . VAL A 1 183 ? 6.161 -8.525 -20.021 1.00 96.69 183 VAL A CA 1
ATOM 1421 C C . VAL A 1 183 ? 5.652 -7.949 -21.329 1.00 96.69 183 VAL A C 1
ATOM 1423 O O . VAL A 1 183 ? 6.335 -8.013 -22.355 1.00 96.69 183 VAL A O 1
ATOM 1426 N N . ASN A 1 184 ? 4.450 -7.386 -21.271 1.00 96.75 184 ASN A N 1
ATOM 1427 C CA . ASN A 1 184 ? 3.874 -6.622 -22.362 1.00 96.75 184 ASN A CA 1
ATOM 1428 C C . ASN A 1 184 ? 4.199 -5.146 -22.142 1.00 96.75 184 ASN A C 1
ATOM 1430 O O . ASN A 1 184 ? 4.088 -4.619 -21.030 1.00 96.75 184 ASN A O 1
ATOM 1434 N N . LEU A 1 185 ? 4.636 -4.499 -23.208 1.00 96.88 185 LEU A N 1
ATOM 1435 C CA . LEU A 1 185 ? 4.882 -3.075 -23.270 1.00 96.88 185 LEU A CA 1
ATOM 1436 C C . LEU A 1 185 ? 3.858 -2.431 -24.188 1.00 96.88 185 LEU A C 1
ATOM 1438 O O . LEU A 1 185 ? 3.431 -3.048 -25.160 1.00 96.88 185 LEU A O 1
ATOM 1442 N N . VAL A 1 186 ? 3.545 -1.175 -23.913 1.00 96.94 186 VAL A N 1
ATOM 1443 C CA . VAL A 1 186 ? 2.687 -0.326 -24.728 1.00 96.94 186 VAL A CA 1
ATOM 1444 C C . VAL A 1 186 ? 3.355 1.017 -24.970 1.00 96.94 186 VAL A C 1
ATOM 1446 O O . VAL A 1 186 ? 4.127 1.516 -24.145 1.00 96.94 186 VAL A O 1
ATOM 1449 N N . GLU A 1 187 ? 3.064 1.613 -26.115 1.00 95.75 187 GLU A N 1
ATOM 1450 C CA . GLU A 1 187 ? 3.615 2.898 -26.508 1.00 95.75 187 GLU A CA 1
ATOM 1451 C C . GLU A 1 187 ? 3.239 4.053 -25.546 1.00 95.75 187 GLU A C 1
ATOM 1453 O O . GLU A 1 187 ? 2.089 4.224 -25.099 1.00 95.75 187 GLU A O 1
ATOM 1458 N N . ILE A 1 188 ? 4.230 4.896 -25.234 1.00 94.56 188 ILE A N 1
ATOM 1459 C CA . ILE A 1 188 ? 4.021 6.138 -24.483 1.00 94.56 188 ILE A CA 1
ATOM 1460 C C . ILE A 1 188 ? 3.197 7.105 -25.346 1.00 94.56 188 ILE A C 1
ATOM 1462 O O . ILE A 1 188 ? 3.531 7.375 -26.494 1.00 94.56 188 ILE A O 1
ATOM 1466 N N . GLY A 1 189 ? 2.095 7.621 -24.792 1.00 91.69 189 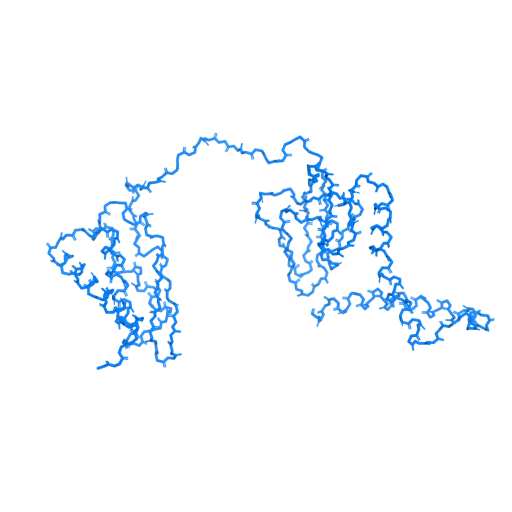GLY A N 1
ATOM 1467 C CA . GLY A 1 189 ? 1.213 8.565 -25.492 1.00 91.69 189 GLY A CA 1
ATOM 1468 C C . GLY A 1 189 ? 1.618 10.033 -25.309 1.00 91.69 189 GLY A C 1
ATOM 1469 O O . GLY A 1 189 ? 2.690 10.344 -24.794 1.00 91.69 189 GLY A O 1
ATOM 1470 N N . GLY A 1 190 ? 0.720 10.950 -25.678 1.00 92.62 190 GLY A N 1
ATOM 1471 C CA . GLY A 1 190 ? 0.937 12.393 -25.531 1.00 92.62 190 GLY A CA 1
ATOM 1472 C C . GLY A 1 190 ? 1.977 12.931 -26.518 1.00 92.62 190 GLY A C 1
ATOM 1473 O O . GLY A 1 190 ? 2.025 12.492 -27.661 1.00 92.62 190 GLY A O 1
ATOM 1474 N N . ASN A 1 191 ? 2.824 13.863 -26.070 1.00 92.00 191 ASN A N 1
ATOM 1475 C CA . ASN A 1 191 ? 3.877 14.474 -26.898 1.00 92.00 191 ASN A CA 1
ATOM 1476 C C . ASN A 1 191 ? 5.071 13.550 -27.179 1.00 92.00 191 ASN A C 1
ATOM 1478 O O . ASN A 1 191 ? 5.981 13.958 -27.899 1.00 92.00 191 ASN A O 1
ATOM 1482 N N . ARG A 1 192 ? 5.076 12.339 -26.601 1.00 91.75 192 ARG A N 1
ATOM 1483 C CA . ARG A 1 192 ? 6.131 11.334 -26.780 1.00 91.75 192 ARG A CA 1
ATOM 1484 C C . ARG A 1 192 ? 7.520 11.894 -26.483 1.00 91.75 192 ARG A C 1
ATOM 1486 O O . ARG A 1 192 ? 8.441 11.810 -27.291 1.00 91.75 192 ARG A O 1
ATOM 1493 N N . GLU A 1 193 ? 7.654 12.464 -25.295 1.00 91.12 193 GLU A N 1
ATOM 1494 C CA . GLU A 1 193 ? 8.866 13.129 -24.833 1.00 91.12 193 GLU A CA 1
ATOM 1495 C C . GLU A 1 193 ? 9.245 12.604 -23.445 1.00 91.12 193 GLU A C 1
ATOM 1497 O O . GLU A 1 193 ? 8.375 12.468 -22.581 1.00 91.12 193 GLU A O 1
ATOM 1502 N N . GLY A 1 194 ? 10.518 12.261 -23.252 1.00 87.88 194 GLY A N 1
ATOM 1503 C CA . GLY A 1 194 ? 11.050 11.706 -22.008 1.00 87.88 194 GLY A CA 1
ATOM 1504 C C . GLY A 1 194 ? 12.104 12.619 -21.391 1.00 87.88 194 GLY A C 1
ATOM 1505 O O . GLY A 1 194 ? 13.033 13.022 -22.083 1.00 87.88 194 GLY A O 1
ATOM 1506 N N . HIS A 1 195 ? 11.964 12.903 -20.094 1.00 89.62 195 HIS A N 1
ATOM 1507 C CA . HIS A 1 195 ? 12.879 13.722 -19.287 1.00 89.62 195 HIS A CA 1
ATOM 1508 C C . HIS A 1 195 ? 13.060 13.096 -17.895 1.00 89.62 195 HIS A C 1
ATOM 1510 O O . HIS A 1 195 ? 12.104 12.546 -17.335 1.00 89.62 195 HIS A O 1
ATOM 1516 N N . GLY A 1 196 ? 14.248 13.216 -17.305 1.00 87.69 196 GLY A N 1
ATOM 1517 C CA . GLY A 1 196 ? 14.576 12.715 -15.969 1.00 87.69 196 GLY A CA 1
ATOM 1518 C C . GLY A 1 196 ? 15.082 11.272 -15.988 1.00 87.69 196 GLY A C 1
ATOM 1519 O O . GLY A 1 196 ? 16.106 10.986 -16.585 1.00 87.69 196 GLY A O 1
ATOM 1520 N N . LEU A 1 197 ? 14.391 10.357 -15.296 1.00 88.56 197 LEU A N 1
ATOM 1521 C CA . LEU A 1 197 ? 14.694 8.914 -15.247 1.00 88.56 197 LEU A CA 1
ATOM 1522 C C . LEU A 1 197 ? 16.195 8.593 -15.074 1.00 88.56 197 LEU A C 1
ATOM 1524 O O . LEU A 1 197 ? 16.734 8.841 -13.998 1.00 88.56 197 LEU A O 1
ATOM 1528 N N . ASN A 1 198 ? 16.852 8.018 -16.087 1.00 81.12 198 ASN A N 1
ATOM 1529 C CA . ASN A 1 198 ? 18.301 7.778 -16.096 1.00 81.12 198 ASN A CA 1
ATOM 1530 C C . ASN A 1 198 ? 19.058 8.758 -17.009 1.00 81.12 198 ASN A C 1
ATOM 1532 O O . ASN A 1 198 ? 20.251 8.569 -17.248 1.00 81.12 198 ASN A O 1
ATOM 1536 N N . GLY A 1 199 ? 18.378 9.785 -17.516 1.00 84.56 199 GLY A N 1
ATOM 1537 C CA . GLY A 1 199 ?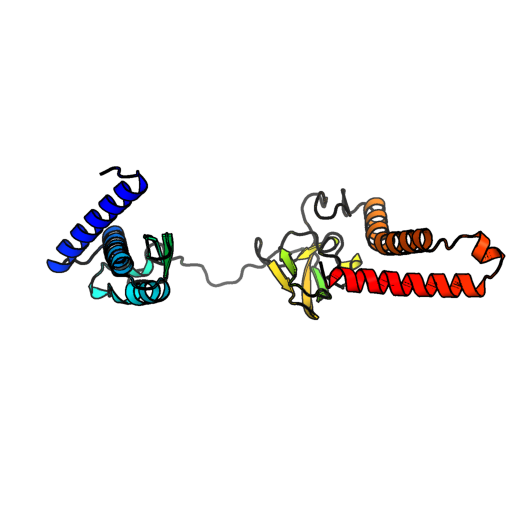 18.929 10.829 -18.372 1.00 84.56 199 GLY A CA 1
ATOM 1538 C C . GLY A 1 199 ? 19.329 10.336 -19.758 1.00 84.56 199 GLY A C 1
ATOM 1539 O O . GLY A 1 199 ? 20.127 10.993 -20.414 1.00 84.56 199 GLY A O 1
ATOM 1540 N N . LEU A 1 200 ? 18.835 9.170 -20.199 1.00 82.94 200 LEU A N 1
ATOM 1541 C CA . LEU A 1 200 ? 19.302 8.556 -21.448 1.00 82.94 200 LEU A CA 1
ATOM 1542 C C . LEU A 1 200 ? 18.624 9.137 -22.692 1.00 82.94 200 LEU A C 1
ATOM 1544 O O . LEU A 1 200 ? 19.160 8.992 -23.786 1.00 82.94 200 LEU A O 1
ATOM 1548 N N . VAL A 1 201 ? 17.427 9.717 -22.557 1.00 86.31 201 VAL A N 1
ATOM 1549 C CA . VAL A 1 201 ? 16.650 10.228 -23.698 1.00 86.31 201 VAL A CA 1
ATOM 1550 C C . VAL A 1 201 ? 16.610 11.749 -23.749 1.00 86.31 201 VAL A C 1
ATOM 1552 O O . VAL A 1 201 ? 16.941 12.294 -24.795 1.00 86.31 201 VAL A O 1
ATOM 1555 N N . GLU A 1 202 ? 16.204 12.424 -22.670 1.00 87.25 202 GLU A N 1
ATOM 1556 C CA . GLU A 1 202 ? 16.140 13.898 -22.570 1.00 87.25 202 GLU A CA 1
ATOM 1557 C C . GLU A 1 202 ? 15.605 14.592 -23.844 1.00 87.25 202 GLU A C 1
ATOM 1559 O O . GLU A 1 202 ? 16.236 15.481 -24.423 1.00 87.25 202 GLU A O 1
ATOM 1564 N N . GLY A 1 203 ? 14.443 14.148 -24.335 1.00 89.88 203 GLY A N 1
ATOM 1565 C CA . GLY A 1 203 ? 13.878 14.645 -25.587 1.00 89.88 203 GLY A CA 1
ATOM 1566 C C . GLY A 1 203 ? 12.765 13.784 -26.180 1.00 89.88 203 GLY A C 1
ATOM 1567 O O . GLY A 1 203 ? 12.186 12.914 -25.526 1.00 89.88 203 GLY A O 1
ATOM 1568 N N . LYS A 1 204 ? 12.429 14.059 -27.447 1.00 90.88 204 LYS A N 1
ATOM 1569 C CA . LYS A 1 204 ? 11.345 13.377 -28.170 1.00 90.88 204 LYS A CA 1
ATOM 1570 C C . LYS A 1 204 ? 11.766 11.981 -28.619 1.00 90.88 204 LYS A C 1
ATOM 1572 O O . LYS A 1 204 ? 12.777 11.837 -29.300 1.00 90.88 204 LYS A O 1
ATOM 1577 N N . PHE A 1 205 ? 10.937 10.978 -28.331 1.00 87.94 205 PHE A N 1
ATOM 1578 C CA . PHE A 1 205 ? 11.182 9.587 -28.726 1.00 87.94 205 PHE A CA 1
ATOM 1579 C C . PHE A 1 205 ? 11.191 9.401 -30.255 1.00 87.94 205 PHE A C 1
ATOM 1581 O O . PHE A 1 205 ? 11.878 8.528 -30.777 1.00 87.94 205 PHE A O 1
ATOM 1588 N N . ASP A 1 206 ? 10.457 10.229 -30.998 1.00 88.12 206 ASP A N 1
ATOM 1589 C CA . ASP A 1 206 ? 10.368 10.094 -32.457 1.00 88.12 206 ASP A CA 1
ATOM 1590 C C . ASP A 1 206 ? 11.541 10.765 -33.203 1.00 88.12 206 ASP A C 1
ATOM 1592 O O . ASP A 1 206 ? 11.664 10.621 -34.421 1.00 88.12 206 ASP A O 1
ATOM 1596 N N . ASP A 1 207 ? 12.428 11.483 -32.502 1.00 89.00 207 ASP A N 1
ATOM 1597 C CA . ASP A 1 207 ? 13.631 12.049 -33.114 1.00 89.00 207 ASP A CA 1
ATOM 1598 C C . ASP A 1 207 ? 14.718 10.973 -33.253 1.00 89.00 207 ASP A C 1
ATOM 1600 O O . ASP A 1 207 ? 15.251 10.441 -32.274 1.00 89.00 207 ASP A O 1
ATOM 1604 N N . ALA A 1 208 ? 15.090 10.677 -34.500 1.00 85.94 208 ALA A N 1
ATOM 1605 C CA . ALA A 1 208 ? 16.125 9.703 -34.823 1.00 85.94 208 ALA A CA 1
ATOM 1606 C C . ALA A 1 208 ? 17.477 10.026 -34.165 1.00 85.94 208 ALA A C 1
ATOM 1608 O O . ALA A 1 208 ? 18.184 9.104 -33.761 1.00 85.94 208 ALA A O 1
ATOM 1609 N N . LYS A 1 209 ? 17.824 11.312 -34.008 1.00 85.31 209 LYS A N 1
ATOM 1610 C CA . LYS A 1 209 ? 19.080 11.724 -33.362 1.00 85.31 209 LYS A CA 1
ATOM 1611 C C . LYS A 1 209 ? 19.066 11.416 -31.873 1.00 85.31 209 LYS A C 1
ATOM 1613 O O . LYS A 1 209 ? 20.061 10.929 -31.345 1.00 85.31 209 LYS A O 1
ATOM 1618 N N . VAL A 1 210 ? 17.936 11.676 -31.216 1.00 81.62 210 VAL A N 1
ATOM 1619 C CA . VAL A 1 210 ? 17.738 11.391 -29.790 1.00 81.62 210 VAL A CA 1
ATOM 1620 C C . VAL A 1 210 ? 17.767 9.884 -29.554 1.00 81.62 210 VAL A C 1
ATOM 1622 O O . VAL A 1 210 ? 18.450 9.407 -28.653 1.00 81.62 210 VAL A O 1
ATOM 1625 N N . LYS A 1 211 ? 17.107 9.108 -30.418 1.00 82.06 211 LYS A N 1
ATOM 1626 C CA . LYS A 1 211 ? 17.135 7.644 -30.356 1.00 82.06 211 LYS A CA 1
ATOM 1627 C C . LYS A 1 211 ? 18.537 7.074 -30.561 1.00 82.06 211 LYS A C 1
ATOM 1629 O O . LYS A 1 211 ? 18.953 6.193 -29.812 1.00 82.06 211 LYS A O 1
ATOM 1634 N N . GLU A 1 212 ? 19.277 7.561 -31.555 1.00 82.88 212 GLU A N 1
ATOM 1635 C CA . GLU A 1 212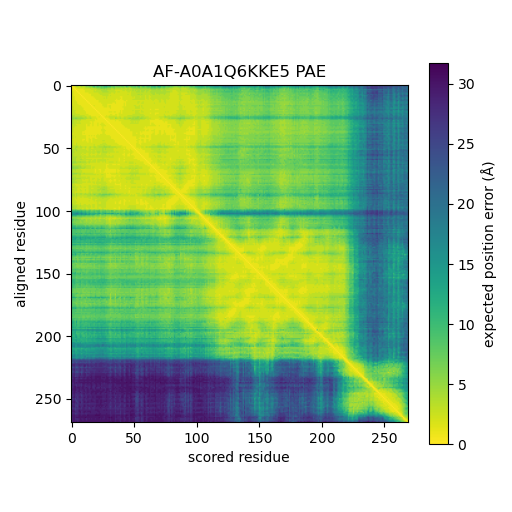 ? 20.647 7.109 -31.810 1.00 82.88 212 GLU A CA 1
ATOM 1636 C C . GLU A 1 212 ? 21.588 7.485 -30.657 1.00 82.88 212 GLU A C 1
ATOM 1638 O O . GLU A 1 212 ? 22.373 6.643 -30.219 1.00 82.88 212 GLU A O 1
ATOM 1643 N N . ALA A 1 213 ? 21.463 8.699 -30.110 1.00 81.31 213 ALA A N 1
ATOM 1644 C CA . ALA A 1 213 ? 22.218 9.143 -28.941 1.00 81.31 213 ALA A CA 1
ATOM 1645 C C . ALA A 1 213 ? 21.919 8.277 -27.709 1.00 81.31 213 ALA A C 1
ATOM 1647 O O . ALA A 1 213 ? 22.853 7.758 -27.105 1.00 81.31 213 ALA A O 1
ATOM 1648 N N . ALA A 1 214 ? 20.643 8.024 -27.410 1.00 79.62 214 ALA A N 1
ATOM 1649 C CA . ALA A 1 214 ? 20.216 7.191 -26.288 1.00 79.62 214 ALA A CA 1
ATOM 1650 C C . ALA A 1 214 ? 20.724 5.745 -26.403 1.00 79.62 214 ALA A C 1
ATOM 1652 O O . ALA A 1 214 ? 21.201 5.152 -25.434 1.00 79.62 214 ALA A O 1
ATOM 1653 N N . LEU A 1 215 ? 20.658 5.162 -27.606 1.00 78.38 215 LEU A N 1
ATOM 1654 C CA . LEU A 1 215 ? 21.183 3.822 -27.874 1.00 7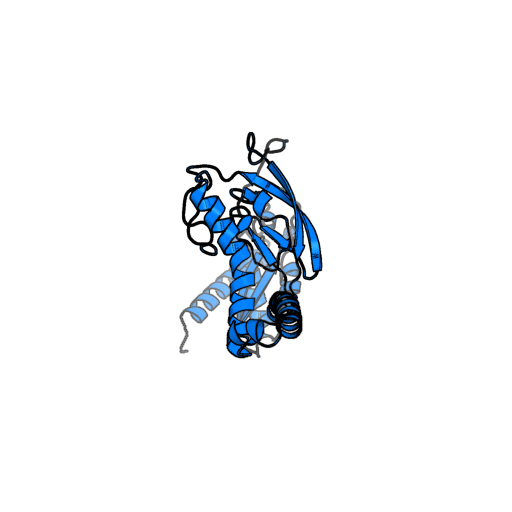8.38 215 LEU A CA 1
ATOM 1655 C C . LEU A 1 215 ? 22.702 3.769 -27.786 1.00 78.38 215 LEU A C 1
ATOM 1657 O O . LEU A 1 215 ? 23.251 2.779 -27.295 1.00 78.38 215 LEU A O 1
ATOM 1661 N N . LYS A 1 216 ? 23.379 4.815 -28.262 1.00 77.44 216 LYS A N 1
ATOM 1662 C CA . LYS A 1 216 ? 24.823 4.941 -28.134 1.00 77.44 216 LYS A CA 1
ATOM 1663 C C . LYS A 1 216 ? 25.202 5.060 -26.670 1.00 77.44 216 LYS A C 1
ATOM 1665 O O . LYS A 1 216 ? 26.043 4.295 -26.245 1.00 77.44 216 LYS A O 1
ATOM 1670 N N . GLU A 1 217 ? 24.564 5.918 -25.887 1.00 74.00 217 GLU A N 1
ATOM 1671 C CA . GLU A 1 217 ? 24.872 6.110 -24.470 1.00 74.00 217 GLU A CA 1
ATOM 1672 C C . GLU A 1 217 ? 24.602 4.852 -23.636 1.00 74.00 217 GLU A C 1
ATOM 1674 O O . GLU A 1 217 ? 25.455 4.434 -22.850 1.00 74.00 217 GLU A O 1
ATOM 1679 N N . ALA A 1 218 ? 23.493 4.155 -23.900 1.00 70.06 218 ALA A N 1
ATOM 1680 C CA . ALA A 1 218 ? 23.207 2.860 -23.285 1.00 70.06 218 ALA A CA 1
ATOM 1681 C C . ALA A 1 218 ? 24.274 1.789 -23.607 1.00 70.06 218 ALA A C 1
ATOM 1683 O O . ALA A 1 218 ? 24.513 0.903 -22.786 1.00 70.06 218 ALA A O 1
ATOM 1684 N N . LYS A 1 219 ? 24.929 1.863 -24.779 1.00 68.88 219 LYS A N 1
ATOM 1685 C CA . LYS A 1 219 ? 26.035 0.973 -25.192 1.00 68.88 219 LYS A CA 1
ATOM 1686 C C . LYS A 1 219 ? 27.413 1.476 -24.725 1.00 68.88 219 LYS A C 1
ATOM 1688 O O . LYS A 1 219 ? 28.271 0.676 -24.360 1.00 68.88 219 LYS A O 1
ATOM 1693 N N . GLU A 1 220 ? 27.633 2.787 -24.713 1.00 63.44 220 GLU A N 1
ATOM 1694 C CA . GLU A 1 220 ? 28.912 3.455 -24.446 1.00 63.44 220 GLU A CA 1
ATOM 1695 C C . GLU A 1 220 ? 29.268 3.404 -22.961 1.00 63.44 220 GLU A C 1
ATOM 1697 O O . GLU A 1 220 ? 30.444 3.382 -22.624 1.00 63.44 220 GLU A O 1
ATOM 1702 N N . GLN A 1 221 ? 28.296 3.280 -22.056 1.00 57.06 221 GLN A N 1
ATOM 1703 C CA . GLN A 1 221 ? 28.592 3.093 -20.632 1.00 57.06 221 GLN A CA 1
ATOM 1704 C C . GLN A 1 221 ? 29.384 1.802 -20.343 1.00 57.06 221 GLN A C 1
ATOM 1706 O O . GLN A 1 221 ? 30.185 1.785 -19.410 1.00 57.06 221 GLN A O 1
ATOM 1711 N N . VAL A 1 222 ? 29.269 0.768 -21.190 1.00 56.28 222 VAL A N 1
ATOM 1712 C CA . VAL A 1 222 ? 30.158 -0.412 -21.154 1.00 56.28 222 VAL A CA 1
ATOM 1713 C C . VAL A 1 222 ? 31.576 -0.038 -21.608 1.00 56.28 222 VAL A C 1
ATOM 1715 O O . VAL A 1 222 ? 32.562 -0.434 -20.990 1.00 56.28 222 VAL A O 1
ATOM 1718 N N . LYS A 1 223 ? 31.694 0.781 -22.657 1.00 54.38 223 LYS A N 1
ATOM 1719 C CA . LYS A 1 223 ? 32.974 1.240 -23.216 1.00 54.38 223 LYS A CA 1
ATOM 1720 C C . LYS A 1 223 ? 33.712 2.218 -22.297 1.00 54.38 223 LYS A C 1
ATOM 1722 O O . LYS A 1 223 ? 34.924 2.108 -22.176 1.00 54.38 223 LYS A O 1
ATOM 1727 N N . ILE A 1 224 ? 33.007 3.092 -21.581 1.00 57.59 224 ILE A N 1
ATOM 1728 C CA . ILE A 1 224 ? 33.581 3.996 -20.570 1.00 57.59 224 ILE A CA 1
ATOM 1729 C C . ILE A 1 224 ? 34.204 3.194 -19.421 1.00 57.59 224 ILE A C 1
ATOM 1731 O O . ILE A 1 224 ? 35.282 3.546 -18.941 1.00 57.59 224 ILE A O 1
ATOM 1735 N N . LEU A 1 225 ? 33.578 2.085 -19.009 1.00 57.12 225 LEU A N 1
ATOM 1736 C CA . LEU A 1 225 ? 34.152 1.200 -17.996 1.00 57.12 225 LEU A CA 1
ATOM 1737 C C . LEU A 1 225 ? 35.445 0.534 -18.500 1.00 57.12 225 LEU A C 1
ATOM 1739 O O . LEU A 1 225 ? 36.459 0.564 -17.803 1.00 57.12 225 LEU A O 1
ATOM 1743 N N . VAL A 1 226 ? 35.438 0.025 -19.739 1.00 57.38 226 VAL A N 1
ATOM 1744 C CA . VAL A 1 226 ? 36.631 -0.536 -20.406 1.00 57.38 226 VAL A CA 1
ATOM 1745 C C . VAL A 1 226 ? 37.741 0.513 -20.534 1.00 57.38 226 VAL A C 1
ATOM 1747 O O . VAL A 1 226 ? 38.899 0.226 -20.236 1.00 57.38 226 VAL A O 1
ATOM 1750 N N . GLU A 1 227 ? 37.415 1.742 -20.933 1.00 59.22 227 GLU A N 1
ATOM 1751 C CA . GLU A 1 227 ? 38.383 2.835 -21.082 1.00 59.22 227 GLU A CA 1
ATOM 1752 C C . GLU A 1 227 ? 38.978 3.273 -19.735 1.00 59.22 227 GLU A C 1
ATOM 1754 O O . GLU A 1 227 ? 40.181 3.531 -19.648 1.00 59.22 227 GLU A O 1
ATOM 1759 N N . ASN A 1 228 ? 38.180 3.304 -18.664 1.00 62.47 228 ASN A N 1
ATOM 1760 C CA . ASN A 1 228 ? 38.666 3.581 -17.310 1.00 62.47 228 ASN A CA 1
ATOM 1761 C C . ASN A 1 228 ? 39.595 2.471 -16.789 1.00 62.47 228 ASN A C 1
ATOM 1763 O O . ASN A 1 228 ? 40.606 2.775 -16.153 1.00 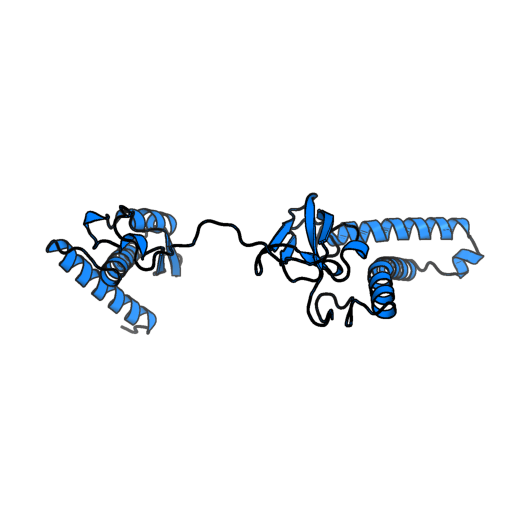62.47 228 ASN A O 1
ATOM 1767 N N . MET A 1 229 ? 39.318 1.203 -17.110 1.00 62.91 229 MET A N 1
ATOM 1768 C CA . MET A 1 229 ? 40.216 0.080 -16.800 1.00 62.91 229 MET A CA 1
ATOM 1769 C C . MET A 1 229 ? 41.522 0.156 -17.594 1.00 62.91 229 MET A C 1
ATOM 1771 O O . MET A 1 229 ? 42.597 0.013 -17.014 1.00 62.91 229 MET A O 1
ATOM 1775 N N . CYS A 1 230 ? 41.453 0.485 -18.887 1.00 61.75 230 CYS A N 1
ATOM 1776 C CA . CYS A 1 230 ? 42.643 0.679 -19.721 1.00 61.75 230 CYS A CA 1
ATOM 1777 C C . CYS A 1 230 ? 43.539 1.814 -19.198 1.00 61.75 230 CYS A C 1
ATOM 1779 O O . CYS A 1 230 ? 44.762 1.679 -19.202 1.00 61.75 230 CYS A O 1
ATOM 1781 N N . LYS A 1 231 ? 42.944 2.914 -18.708 1.00 66.56 231 LYS A N 1
ATOM 1782 C CA . LYS A 1 231 ? 43.677 4.028 -18.077 1.00 66.56 231 LYS A CA 1
ATOM 1783 C C . LYS A 1 231 ? 44.329 3.625 -16.753 1.00 66.56 231 LYS A C 1
ATOM 1785 O O . LYS A 1 231 ? 45.450 4.046 -16.490 1.00 66.56 231 LYS A O 1
ATOM 1790 N N . LYS A 1 232 ? 43.653 2.815 -15.934 1.00 68.75 232 LYS A N 1
ATOM 1791 C CA . LYS A 1 232 ? 44.171 2.336 -14.641 1.00 68.75 232 LYS A CA 1
ATOM 1792 C C . LYS A 1 232 ? 45.359 1.379 -14.806 1.00 68.75 232 LYS A C 1
ATOM 1794 O O . LYS A 1 232 ? 46.309 1.462 -14.038 1.00 68.75 232 LYS A O 1
ATOM 1799 N N . GLU A 1 233 ? 45.324 0.534 -15.834 1.00 68.44 233 GLU A N 1
ATOM 1800 C CA . GLU A 1 233 ? 46.365 -0.459 -16.155 1.00 68.44 233 GLU A CA 1
ATOM 1801 C C . GLU A 1 233 ? 47.395 0.051 -17.187 1.00 68.44 233 GLU A C 1
ATOM 1803 O O . GLU A 1 233 ? 48.246 -0.697 -17.663 1.00 68.44 233 GLU A O 1
ATOM 1808 N N . ASN A 1 234 ? 47.341 1.343 -17.537 1.00 66.38 234 ASN A N 1
ATOM 1809 C CA . ASN A 1 234 ? 48.293 2.027 -18.419 1.00 66.38 234 ASN A CA 1
ATOM 1810 C C . ASN A 1 234 ? 48.459 1.397 -19.823 1.00 66.38 234 ASN A C 1
ATOM 1812 O O . ASN A 1 234 ? 49.515 1.507 -20.460 1.00 66.38 234 ASN A O 1
ATOM 1816 N N . VAL A 1 235 ? 47.407 0.761 -20.345 1.00 66.12 235 VAL A N 1
ATOM 1817 C CA . VAL A 1 235 ? 47.408 0.164 -21.688 1.00 66.12 235 VAL A CA 1
ATOM 1818 C C . VAL A 1 235 ? 47.172 1.257 -22.727 1.00 66.12 235 VAL A C 1
ATOM 1820 O O . VAL A 1 235 ? 46.073 1.782 -22.881 1.00 66.12 235 VAL A O 1
ATOM 1823 N N . THR A 1 236 ? 48.243 1.625 -23.432 1.00 71.50 236 THR A N 1
ATOM 1824 C CA . THR A 1 236 ? 48.292 2.766 -24.361 1.00 71.50 236 THR A CA 1
ATOM 1825 C C . THR A 1 236 ? 48.570 2.326 -25.799 1.00 71.50 236 THR A C 1
ATOM 1827 O O . THR A 1 236 ? 48.994 1.198 -26.051 1.00 71.50 236 THR A O 1
ATOM 1830 N N . GLU A 1 237 ? 48.380 3.227 -26.768 1.00 61.66 237 GLU A N 1
ATOM 1831 C CA . GLU A 1 237 ? 48.694 2.961 -28.182 1.00 61.66 237 GLU A CA 1
ATOM 1832 C C . GLU A 1 237 ? 50.178 2.625 -28.419 1.00 61.66 237 GLU A C 1
ATOM 1834 O O . GLU A 1 237 ? 50.487 1.830 -29.300 1.00 61.66 237 GLU A O 1
ATOM 1839 N N . LYS A 1 238 ? 51.093 3.086 -27.554 1.00 64.19 238 LYS A N 1
ATOM 1840 C CA . LYS A 1 238 ? 52.509 2.671 -27.583 1.00 64.19 238 LYS A CA 1
ATOM 1841 C C . LYS A 1 238 ? 52.703 1.173 -27.315 1.00 64.19 238 LYS A C 1
ATOM 1843 O O . LYS A 1 238 ? 53.631 0.565 -27.838 1.00 64.19 238 LYS A O 1
ATOM 1848 N N . LEU A 1 239 ? 51.828 0.558 -26.515 1.00 62.91 239 LEU A N 1
ATOM 1849 C CA . LEU A 1 239 ? 51.845 -0.889 -26.275 1.00 62.91 239 LEU A CA 1
ATOM 1850 C C . LEU A 1 239 ? 51.355 -1.659 -27.512 1.00 62.91 239 LEU A C 1
ATOM 1852 O O . LEU A 1 239 ? 51.865 -2.731 -27.817 1.00 62.91 239 LEU A O 1
ATOM 1856 N N . LYS A 1 240 ? 50.401 -1.081 -28.252 1.00 63.81 240 LYS A N 1
ATOM 1857 C CA . LYS A 1 240 ? 49.887 -1.627 -29.515 1.00 63.81 240 LYS A CA 1
ATOM 1858 C C . LYS A 1 240 ? 50.953 -1.626 -30.615 1.00 63.81 240 LYS A C 1
ATOM 1860 O O . LYS A 1 240 ? 51.007 -2.578 -31.387 1.00 63.81 240 LYS A O 1
ATOM 1865 N N . GLU A 1 241 ? 51.794 -0.591 -30.657 1.00 66.00 241 GLU A N 1
ATOM 1866 C CA . GLU A 1 241 ? 52.927 -0.479 -31.590 1.00 66.00 241 GLU A CA 1
ATOM 1867 C C . GLU A 1 241 ? 54.079 -1.434 -31.241 1.00 66.00 241 GLU A C 1
ATOM 1869 O O . GLU A 1 241 ? 54.677 -2.023 -32.138 1.00 66.00 241 GLU A O 1
ATOM 1874 N N . ASN A 1 242 ? 54.360 -1.637 -29.949 1.00 72.25 242 ASN A N 1
ATOM 1875 C CA . ASN A 1 242 ? 55.468 -2.486 -29.500 1.00 72.25 242 ASN A CA 1
ATOM 1876 C C . ASN A 1 242 ? 55.115 -3.985 -29.428 1.00 72.25 242 ASN A C 1
ATOM 1878 O O . ASN A 1 242 ? 55.978 -4.822 -29.687 1.00 72.25 242 ASN A O 1
ATOM 1882 N N . ASN A 1 243 ? 53.878 -4.346 -29.058 1.00 73.62 243 ASN A N 1
ATOM 1883 C CA . ASN A 1 243 ? 53.432 -5.740 -28.950 1.00 73.62 243 ASN A CA 1
ATOM 1884 C C . ASN A 1 243 ? 51.913 -5.891 -29.168 1.00 73.62 243 ASN A C 1
ATOM 1886 O O . ASN A 1 243 ? 51.103 -5.936 -28.236 1.00 73.62 243 ASN A O 1
ATOM 1890 N N . GLN A 1 244 ? 51.521 -6.023 -30.435 1.00 69.06 244 GLN A N 1
ATOM 1891 C CA . GLN A 1 244 ? 50.119 -6.068 -30.848 1.00 69.06 244 GLN A CA 1
ATOM 1892 C C . GLN A 1 244 ? 49.329 -7.252 -30.253 1.00 69.06 244 GLN A C 1
ATOM 1894 O O . GLN A 1 244 ? 48.156 -7.085 -29.919 1.00 69.06 244 GLN A O 1
ATOM 1899 N N . MET A 1 245 ? 49.934 -8.437 -30.087 1.00 73.69 245 MET A N 1
ATOM 1900 C CA . MET A 1 245 ? 49.227 -9.600 -29.521 1.00 73.69 245 MET A CA 1
ATOM 1901 C C . MET A 1 245 ? 48.898 -9.418 -28.037 1.00 73.69 245 MET A C 1
ATOM 1903 O O . MET A 1 245 ? 47.815 -9.799 -27.591 1.00 73.69 245 MET A O 1
ATOM 1907 N N . GLU A 1 246 ? 49.808 -8.818 -27.275 1.00 73.56 246 GLU A N 1
ATOM 1908 C CA . GLU A 1 246 ? 49.609 -8.537 -25.854 1.00 73.56 246 GLU A CA 1
ATOM 1909 C C . GLU A 1 246 ? 48.548 -7.453 -25.643 1.00 73.56 246 GLU A C 1
ATOM 1911 O O . GLU A 1 246 ? 47.669 -7.608 -24.795 1.00 73.56 246 GLU A O 1
ATOM 1916 N N . TRP A 1 247 ? 48.535 -6.428 -26.499 1.00 74.12 247 TRP A N 1
ATOM 1917 C CA . TRP A 1 247 ? 47.482 -5.413 -26.511 1.00 74.12 247 TRP A CA 1
ATOM 1918 C C . TRP A 1 247 ? 46.098 -6.010 -26.808 1.00 74.12 247 TRP A C 1
ATOM 1920 O O . TRP A 1 247 ? 45.144 -5.733 -26.086 1.00 74.12 247 TRP A O 1
ATOM 1930 N N . VAL A 1 248 ? 45.975 -6.880 -27.821 1.00 75.19 248 VAL A N 1
ATOM 1931 C CA . VAL A 1 248 ? 44.695 -7.543 -28.145 1.00 75.19 248 VAL A CA 1
ATOM 1932 C C . VAL A 1 248 ? 44.237 -8.454 -27.002 1.00 75.19 248 VAL A C 1
ATOM 1934 O O . VAL A 1 248 ? 43.051 -8.474 -26.670 1.00 75.19 248 VAL A O 1
ATOM 1937 N N . LYS A 1 249 ? 45.162 -9.179 -26.362 1.00 76.19 249 LYS A N 1
ATOM 1938 C CA . LYS A 1 249 ? 44.856 -10.034 -25.208 1.00 76.19 249 LYS A CA 1
ATOM 1939 C C . LYS A 1 249 ? 44.365 -9.215 -24.013 1.00 76.19 249 LYS A C 1
ATOM 1941 O O . LYS A 1 249 ? 43.361 -9.589 -23.415 1.00 76.19 249 LYS A O 1
ATOM 1946 N N . LEU A 1 250 ? 45.025 -8.100 -23.698 1.00 73.62 250 LEU A N 1
ATOM 1947 C CA . LEU A 1 250 ? 44.628 -7.192 -22.618 1.00 73.62 250 LEU A CA 1
ATOM 1948 C C . LEU A 1 250 ? 43.294 -6.507 -22.912 1.00 73.62 250 LEU A C 1
ATOM 1950 O O . LEU A 1 250 ? 42.449 -6.465 -22.032 1.00 73.62 250 LEU A O 1
ATOM 1954 N N . MET A 1 251 ? 43.050 -6.060 -24.145 1.00 70.75 251 MET A N 1
ATOM 1955 C CA . MET A 1 251 ? 41.766 -5.465 -24.536 1.00 70.75 251 MET A CA 1
ATOM 1956 C C . MET A 1 251 ? 40.611 -6.463 -24.455 1.00 70.75 251 MET A C 1
ATOM 1958 O O . MET A 1 251 ? 39.545 -6.120 -23.948 1.00 70.75 251 MET A O 1
ATOM 1962 N N . ASN A 1 252 ? 40.814 -7.703 -24.908 1.00 72.56 252 ASN A N 1
ATOM 1963 C CA . ASN A 1 252 ? 39.809 -8.754 -24.748 1.00 72.56 252 ASN A CA 1
ATOM 1964 C C . ASN A 1 252 ? 39.594 -9.093 -23.270 1.00 72.56 252 ASN A C 1
ATOM 1966 O O . ASN A 1 252 ? 38.454 -9.256 -22.852 1.00 72.56 252 ASN A O 1
ATOM 1970 N N . ASN A 1 253 ? 40.662 -9.136 -22.471 1.00 74.75 253 ASN A N 1
ATOM 1971 C CA . ASN A 1 253 ? 40.564 -9.374 -21.037 1.00 74.75 253 ASN A CA 1
ATOM 1972 C C . ASN A 1 253 ? 39.851 -8.224 -20.313 1.00 74.75 253 ASN A C 1
ATOM 1974 O O . ASN A 1 253 ? 38.970 -8.485 -19.518 1.00 74.75 253 ASN A O 1
ATOM 1978 N N . PHE A 1 254 ? 40.147 -6.958 -20.617 1.00 72.62 254 PHE A N 1
ATOM 1979 C CA . PHE A 1 254 ? 39.448 -5.807 -20.036 1.00 72.62 254 PHE A CA 1
ATOM 1980 C C . PHE A 1 254 ? 38.014 -5.694 -20.499 1.00 72.62 254 PHE A C 1
ATOM 1982 O O . PHE A 1 254 ? 37.182 -5.242 -19.731 1.00 72.62 254 PHE A O 1
ATOM 1989 N N . LYS A 1 255 ? 37.704 -6.106 -21.728 1.00 67.56 255 LYS A N 1
ATOM 1990 C CA . LYS A 1 255 ? 36.320 -6.205 -22.173 1.00 67.56 255 LYS A CA 1
ATOM 1991 C C . LYS A 1 255 ? 35.570 -7.261 -21.362 1.00 67.56 255 LYS A C 1
ATOM 1993 O O . LYS A 1 255 ? 34.512 -6.948 -20.839 1.00 67.56 255 LYS A O 1
ATOM 1998 N N . ILE A 1 256 ? 36.154 -8.448 -21.193 1.00 65.81 256 ILE A N 1
ATOM 1999 C CA . ILE A 1 256 ? 35.578 -9.524 -20.376 1.00 65.81 256 ILE A CA 1
ATOM 2000 C C . ILE A 1 256 ? 35.471 -9.092 -18.910 1.00 65.81 256 ILE A C 1
ATOM 2002 O O . ILE A 1 256 ? 34.429 -9.285 -18.312 1.00 65.81 256 ILE A O 1
ATOM 2006 N N . ILE A 1 257 ? 36.493 -8.445 -18.348 1.00 63.56 257 ILE A N 1
ATOM 2007 C CA . ILE A 1 257 ? 36.511 -7.943 -16.969 1.00 63.56 257 ILE A CA 1
ATOM 2008 C C . ILE A 1 257 ? 35.548 -6.769 -16.793 1.00 63.56 257 ILE A C 1
ATOM 2010 O O . ILE A 1 257 ? 34.936 -6.663 -15.747 1.00 63.56 257 ILE A O 1
ATOM 2014 N N . ALA A 1 258 ? 35.383 -5.880 -17.771 1.00 61.38 258 ALA A N 1
ATOM 2015 C CA . ALA A 1 258 ? 34.397 -4.807 -17.701 1.00 61.38 258 ALA A CA 1
ATOM 2016 C C . ALA A 1 258 ? 32.981 -5.360 -17.801 1.00 61.38 258 ALA A C 1
ATOM 2018 O O . ALA A 1 258 ? 32.123 -4.932 -17.043 1.00 61.38 258 ALA A O 1
ATOM 2019 N N . GLU A 1 259 ? 32.745 -6.334 -18.679 1.00 60.78 259 GLU A N 1
ATOM 2020 C CA . GLU A 1 259 ? 31.496 -7.095 -18.714 1.00 60.78 259 GLU A CA 1
ATOM 2021 C C . GLU A 1 259 ? 31.273 -7.807 -17.364 1.00 60.78 259 GLU A C 1
ATOM 2023 O O . GLU A 1 259 ? 30.201 -7.681 -16.785 1.00 60.78 259 GLU A O 1
ATOM 2028 N N . GLU A 1 260 ? 32.308 -8.420 -16.784 1.00 56.56 260 GLU A N 1
ATOM 2029 C CA . GLU A 1 260 ? 32.265 -9.134 -15.503 1.00 56.56 260 GLU A CA 1
ATOM 2030 C C . GLU A 1 260 ? 32.161 -8.201 -14.283 1.00 56.56 260 GLU A C 1
ATOM 2032 O O . GLU A 1 260 ? 31.568 -8.590 -13.289 1.00 56.56 260 GLU A O 1
ATOM 2037 N N . ILE A 1 261 ? 32.702 -6.980 -14.318 1.00 54.09 261 ILE A N 1
ATOM 2038 C CA . ILE A 1 261 ? 32.610 -5.959 -13.257 1.00 54.09 261 ILE A CA 1
ATOM 2039 C C . ILE A 1 261 ? 31.276 -5.238 -13.343 1.00 54.09 261 ILE A C 1
ATOM 2041 O O . ILE A 1 261 ? 30.666 -5.024 -12.304 1.00 54.09 261 ILE A O 1
ATOM 2045 N N . VAL A 1 262 ? 30.778 -4.925 -14.545 1.00 54.12 262 VAL A N 1
ATOM 2046 C CA . VAL A 1 262 ? 29.372 -4.537 -14.699 1.00 54.12 262 VAL A CA 1
ATOM 2047 C C . VAL A 1 262 ? 28.514 -5.640 -14.089 1.00 54.12 262 VAL A C 1
ATOM 2049 O O . VAL A 1 262 ? 27.686 -5.342 -13.246 1.00 54.12 262 VAL A O 1
ATOM 2052 N N . GLU A 1 263 ? 28.764 -6.910 -14.401 1.00 47.25 263 GLU A N 1
ATOM 2053 C CA . GLU A 1 263 ? 28.008 -8.020 -13.815 1.00 47.25 263 GLU A CA 1
ATOM 2054 C C . GLU A 1 263 ? 28.254 -8.222 -12.299 1.00 47.25 263 GLU A C 1
ATOM 2056 O O . GLU A 1 263 ? 27.304 -8.554 -11.601 1.00 47.25 263 GLU A O 1
ATOM 2061 N N . LYS A 1 264 ? 29.454 -7.975 -11.744 1.00 40.72 264 LYS A N 1
ATOM 2062 C CA . LYS A 1 264 ? 29.810 -8.219 -10.323 1.00 40.72 264 LYS A CA 1
ATOM 2063 C C . LYS A 1 264 ? 29.599 -7.032 -9.378 1.00 40.72 264 LYS A C 1
ATOM 2065 O O . LYS A 1 264 ? 29.123 -7.251 -8.267 1.00 40.72 264 LYS A O 1
ATOM 2070 N N . GLU A 1 265 ? 29.918 -5.795 -9.761 1.00 40.59 265 GLU A N 1
ATOM 2071 C CA . GLU A 1 265 ? 29.581 -4.598 -8.963 1.00 40.59 265 GLU A CA 1
ATOM 2072 C C . GLU A 1 265 ? 28.057 -4.365 -8.921 1.00 40.59 265 GLU A C 1
ATOM 2074 O O . GLU A 1 265 ? 27.561 -3.746 -7.982 1.00 40.59 265 GLU A O 1
ATOM 2079 N N . LEU A 1 266 ? 27.292 -4.938 -9.864 1.00 43.00 266 LEU A N 1
ATOM 2080 C CA . LEU A 1 266 ? 25.822 -5.003 -9.821 1.00 43.00 266 LEU A CA 1
ATOM 2081 C C . LEU A 1 266 ? 25.260 -6.082 -8.866 1.00 43.00 266 LEU A C 1
ATOM 2083 O O . LEU A 1 266 ? 24.057 -6.065 -8.606 1.00 43.00 266 LEU A O 1
ATOM 2087 N N . ILE A 1 267 ? 26.097 -6.986 -8.333 1.00 36.41 267 ILE A N 1
ATOM 2088 C CA . ILE A 1 267 ? 25.714 -8.086 -7.417 1.00 36.41 267 ILE A CA 1
ATOM 2089 C C . ILE A 1 267 ? 26.056 -7.771 -5.946 1.00 36.41 267 ILE A C 1
ATOM 2091 O O . ILE A 1 267 ? 25.644 -8.513 -5.070 1.00 36.41 267 ILE A O 1
ATOM 2095 N N . PHE A 1 268 ? 26.798 -6.699 -5.634 1.00 30.38 268 PHE A N 1
ATOM 2096 C CA . PHE A 1 268 ? 27.254 -6.443 -4.251 1.00 30.38 268 PHE A CA 1
ATOM 2097 C C . PHE A 1 268 ? 27.118 -4.996 -3.738 1.00 30.38 268 PHE A C 1
ATOM 2099 O O . PHE A 1 268 ? 27.630 -4.699 -2.658 1.00 30.38 268 PHE A O 1
ATOM 2106 N N . CYS A 1 269 ? 26.420 -4.108 -4.453 1.00 30.81 269 CYS A N 1
ATOM 2107 C CA . CYS A 1 269 ? 26.193 -2.719 -4.016 1.00 30.81 269 CYS A CA 1
ATOM 2108 C C . CYS A 1 269 ? 24.720 -2.393 -3.819 1.00 30.81 269 CYS A C 1
ATOM 2110 O O . CYS A 1 269 ? 24.113 -1.933 -4.811 1.00 30.81 269 CYS A O 1
#

Sequence (269 aa):
MHLTPRETDKLMLHLAGTLAKERKERGLKLNYPEAIAYISSELLELARDGHSVTELMSMGTQMLSADDVMDGVPEMIHEIQLEATFPDGTKLVTVHNPIIGNGKVTPGELLPEEGEIELNAGKDTAQIQVTNTADRPIQVGSHYHFFEVNKALKFQRERAYGMRLDIPAGTAVRFEPGETKRVNLVEIGGNREGHGLNGLVEGKFDDAKVKEAALKEAKEQVKILVENMCKKENVTEKLKENNQMEWVKLMNNFKIIAEEIVEKELIFC

Secondary structure (DSSP, 8-state):
----HHHHHHHHHHHHHHHHHHHHHTTPPB-HHHHHHHHHHHHHHHHHTT--HHHHHHHGGGS--TTTB-TTHHHH-SEEEEEEEETTEEEEEEEES-S---SS--TT---PPSS---SSTT--EEEEEEEE-SSS-EEEETTS-GGGS-TTEES-GGGGTTEEE-S-TT-EEEE-TT-EEEEEEEE--TT-EE-STTSS--EETT-HHHHHHHHHHHHHHHHHHHHHHHHHTT--HHHHHH-HHHHHHHHHHHHHHHHHHHHHHTTT-

Solven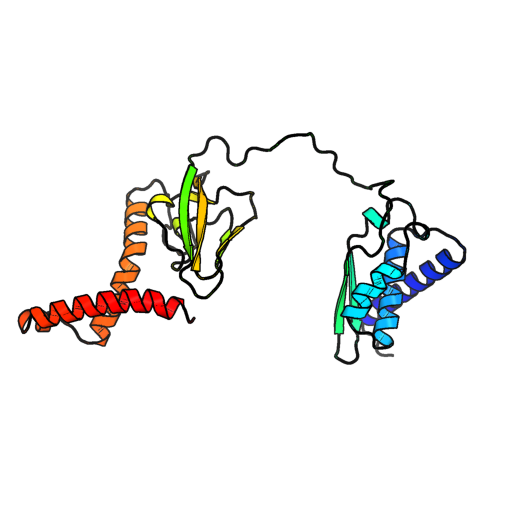t-accessible surface area (backbone atoms only — not comparable to full-atom values): 15157 Å² total; per-residue (Å²): 131,91,73,49,72,70,55,52,52,51,51,53,41,38,51,45,9,50,54,29,46,59,40,43,75,73,69,42,55,31,50,62,71,32,48,53,23,30,52,54,28,53,50,45,51,43,25,65,75,60,54,51,64,71,53,46,37,56,51,45,42,69,76,43,53,53,82,52,31,39,88,28,35,36,71,67,40,60,60,50,78,48,76,37,65,38,96,92,44,77,45,81,38,63,20,66,48,26,28,66,56,86,79,87,42,61,80,86,67,83,84,76,78,92,82,83,84,82,72,75,74,97,55,62,68,47,80,47,59,38,30,25,67,23,71,56,71,47,75,48,47,20,84,42,57,50,49,60,50,64,82,51,52,48,54,70,47,82,79,26,59,60,18,16,43,64,56,63,84,90,39,65,55,76,33,48,53,68,33,72,46,76,45,51,28,26,53,56,66,87,89,36,64,44,75,60,94,73,62,56,54,66,39,44,58,85,38,66,66,39,45,52,50,25,54,44,52,71,54,42,59,56,50,52,47,30,51,53,49,32,63,73,71,66,67,47,72,70,44,43,75,76,39,51,69,61,40,52,52,49,51,54,48,39,47,52,47,32,55,48,41,57,54,46,60,54,49,75,116

Mean predicted aligned error: 10.46 Å

Radius of gyration: 30.3 Å; Cα contacts (8 Å, |Δi|>4): 397; chains: 1; bounding box: 83×31×71 Å

Nearest PDB structures (foldseek):
  8hc1-assembly1_A  TM=9.847E-01  e=3.344E-30  Helicobacter pylori 26695
  6qsu-assembly1_A  TM=9.826E-01  e=8.825E-30  Helicobacter pylori
  1e9y-assembly1_A  TM=9.812E-01  e=1.818E-28  Helicobacter pylori
  3qga-assembly1_A  TM=9.677E-01  e=2.373E-27  Helicobacter mustelae 12198
  8a18-assembly1_BBB  TM=9.729E-01  e=5.576E-15  Sporosarcina pasteurii

Foldseek 3Di:
DPDDPVNVVLVVLLVLLVVLVVCLVVVDAAEQSSLLSVLQNVLQVVQVVADDLVVSLVVLLVRDEQSSHDAQNLLVDQWHWDWYQHPVGIDIRIHGSSYDHPPPDHPPDDDDDDDDDDAPPPWDKDKKKKWQLEQAKAKFFQPDQPLLGDLSIDIDSLRSQQKGFRDPHPDIDMHHHGRMDITMITGDDDQQFDDDRNRLQRTHSPDPVSSVSSVCVSVCVLVVQLVVVCVVVVLDVVCCVVPVVVSVVVSVVSSVVSVVCSSVVSHPD

pLDDT: mean 87.54, std 14.17, range [30.38, 98.44]